Protein 5N40 (pdb70)

Structure (mmCIF, N/CA/C/O backbone):
data_5N40
#
_entry.id   5N40
#
_cell.length_a   70.260
_cell.length_b   27.030
_cell.length_c   88.950
_cell.angle_alpha   90.000
_cell.angle_beta   107.110
_cell.angle_gamma   90.000
#
_symmetry.space_group_name_H-M   'P 1 21 1'
#
loop_
_entity.id
_entity.type
_entity.pdbx_description
1 polymer 'Putative invasin'
2 non-polymer DI(HYDROXYETHYL)ETHER
3 water water
#
loop_
_atom_site.group_PDB
_atom_site.id
_atom_site.type_symbol
_atom_site.label_atom_id
_atom_site.label_alt_id
_atom_site.label_comp_id
_atom_site.label_asym_id
_atom_site.label_entity_id
_atom_site.label_seq_id
_atom_site.pdbx_PDB_ins_code
_atom_site.Cartn_x
_atom_site.Cartn_y
_atom_site.Cartn_z
_atom_site.occupancy
_atom_site.B_iso_or_equiv
_atom_site.auth_seq_id
_atom_site.auth_comp_id
_atom_site.auth_asym_id
_atom_site.auth_atom_id
_atom_site.pdbx_PDB_model_num
ATOM 1 N N . GLY A 1 1 ? -34.535 14.476 94.777 1.00 31.27 2444 GLY A N 1
ATOM 2 C CA . GLY A 1 1 ? -34.870 14.746 96.164 1.00 40.38 2444 GLY A CA 1
ATOM 3 C C . GLY A 1 1 ? -36.161 14.053 96.548 1.00 44.77 2444 GLY A C 1
ATOM 4 O O . GLY A 1 1 ? -36.732 14.299 97.616 1.00 39.79 2444 GLY A O 1
ATOM 7 N N . GLY A 1 2 ? -36.617 13.168 95.666 1.00 45.28 2445 GLY A N 1
ATOM 8 C CA . GLY A 1 2 ? -37.860 12.463 95.883 1.00 40.66 2445 GLY A CA 1
ATOM 9 C C . GLY A 1 2 ? -39.054 13.281 95.450 1.00 36.31 2445 GLY A C 1
ATOM 10 O O . GLY A 1 2 ? -38.994 14.514 95.433 1.00 38.37 2445 GLY A O 1
ATOM 14 N N . GLY A 1 3 ? -40.148 12.608 95.097 1.00 34.21 2446 GLY A N 1
ATOM 15 C CA . GLY A 1 3 ? -41.350 13.329 94.719 1.00 36.00 2446 GLY A CA 1
ATOM 16 C C . GLY A 1 3 ? -41.889 14.182 95.850 1.00 40.10 2446 GLY A C 1
ATOM 17 O O . GLY A 1 3 ? -42.334 15.311 95.633 1.00 42.00 2446 GLY A O 1
ATOM 21 N N . ARG A 1 4 ? -41.844 13.661 97.072 1.00 37.22 2447 ARG A N 1
ATOM 22 C CA . ARG A 1 4 ? -42.386 14.360 98.229 1.00 42.58 2447 ARG A CA 1
ATOM 23 C C . ARG A 1 4 ? -41.392 15.338 98.843 1.00 45.72 2447 ARG A C 1
ATOM 24 O O . ARG A 1 4 ? -41.727 16.002 99.830 1.00 45.34 2447 ARG A O 1
ATOM 45 N N . GLY A 1 5 ? -40.188 15.447 98.281 1.00 39.06 2448 GLY A N 1
ATOM 46 C CA . GLY A 1 5 ? -39.209 16.411 98.748 1.00 44.44 2448 GLY A CA 1
ATOM 47 C C . GLY A 1 5 ? -38.571 16.089 100.079 1.00 46.06 2448 GLY A C 1
ATOM 48 O O . GLY A 1 5 ? -37.858 16.937 100.627 1.00 43.25 2448 GLY A O 1
ATOM 52 N N . ASN A 1 6 ? -38.798 14.892 100.619 1.00 42.57 2449 ASN A N 1
ATOM 53 C CA . ASN A 1 6 ? -38.260 14.537 101.923 1.00 39.94 2449 ASN A CA 1
ATOM 54 C C . ASN A 1 6 ? -36.864 13.932 101.853 1.00 34.62 2449 ASN A C 1
ATOM 55 O O . ASN A 1 6 ? -36.166 13.928 102.871 1.00 35.86 2449 ASN A O 1
ATOM 66 N N . LEU A 1 7 ? -36.432 13.439 100.691 1.00 26.04 2450 LEU A N 1
ATOM 67 C CA . LEU A 1 7 ? -35.094 12.864 100.567 1.00 24.63 2450 LEU A CA 1
ATOM 68 C C . LEU A 1 7 ? -34.046 13.970 100.647 1.00 26.91 2450 LEU A C 1
ATOM 69 O O . LEU A 1 7 ? -34.073 14.922 99.859 1.00 30.28 2450 LEU A O 1
ATOM 85 N N . SER A 1 8 ? -33.114 13.843 101.589 1.00 18.38 2451 SER A N 1
ATOM 86 C CA . SER A 1 8 ? -32.091 14.858 101.813 1.00 22.18 2451 SER A CA 1
ATOM 87 C C . SER A 1 8 ? -30.794 14.439 101.136 1.00 19.69 2451 SER A C 1
ATOM 88 O O . SER A 1 8 ? -30.270 13.356 101.410 1.00 21.50 2451 SER A O 1
ATOM 96 N N . THR A 1 9 ? -30.273 15.301 100.262 1.00 22.87 2452 THR A N 1
ATOM 97 C CA . THR A 1 9 ? -29.001 15.013 99.612 1.00 21.19 2452 THR A CA 1
ATOM 98 C C . THR A 1 9 ? -27.814 15.263 100.532 1.00 24.71 2452 THR A C 1
ATOM 99 O O . THR A 1 9 ? -26.707 14.808 100.228 1.00 23.72 2452 THR A O 1
ATOM 110 N N . THR A 1 10 ? -28.019 15.965 101.649 1.00 22.46 2453 THR A N 1
ATOM 111 C CA . THR A 1 10 ? -26.954 16.215 102.613 1.00 26.26 2453 THR A CA 1
ATOM 112 C C . THR A 1 10 ? -26.934 15.186 103.741 1.00 23.73 2453 THR A C 1
ATOM 113 O O . THR A 1 10 ? -25.856 14.816 104.217 1.00 26.57 2453 THR A O 1
ATOM 124 N N . ASN A 1 11 ? -28.100 14.719 104.195 1.00 22.23 2454 ASN A N 1
ATOM 125 C CA . ASN A 1 11 ? -28.117 13.673 105.211 1.00 21.09 2454 ASN A CA 1
ATOM 126 C C . ASN A 1 11 ? -27.902 12.292 104.608 1.00 18.40 2454 ASN A C 1
ATOM 127 O O . ASN A 1 11 ? -27.389 11.397 105.288 1.00 18.06 2454 ASN A O 1
ATOM 138 N N . SER A 1 12 ? -28.288 12.097 103.353 1.00 17.86 2455 SER A N 1
ATOM 139 C CA . SER A 1 12 ? -27.995 10.852 102.664 1.00 17.77 2455 SER A CA 1
ATOM 140 C C . SER A 1 12 ? -26.532 10.814 102.243 1.00 17.85 2455 SER A C 1
ATOM 141 O O . SER A 1 12 ? -25.934 11.840 101.910 1.00 20.01 2455 SER A O 1
ATOM 149 N N . THR A 1 13 ? -25.962 9.613 102.242 1.00 16.77 2456 THR A N 1
ATOM 150 C CA . THR A 1 13 ? -24.578 9.426 101.832 1.00 18.33 2456 THR A CA 1
ATOM 151 C C . THR A 1 13 ? -24.483 8.219 100.912 1.00 15.99 2456 THR A C 1
ATOM 152 O O . THR A 1 13 ? -25.255 7.262 101.030 1.00 14.95 2456 THR A O 1
ATOM 163 N N . LEU A 1 14 ? -23.550 8.299 99.966 1.00 18.91 2457 LEU A N 1
ATOM 164 C CA . LEU A 1 14 ? -23.210 7.194 99.077 1.00 14.52 2457 LEU A CA 1
ATOM 165 C C . LEU A 1 14 ? -21.727 6.913 99.257 1.00 14.59 2457 LEU A C 1
ATOM 166 O O . LEU A 1 14 ? -20.898 7.813 99.088 1.00 22.10 2457 LEU A O 1
ATOM 182 N N . VAL A 1 15 ? -21.393 5.676 99.612 1.00 13.75 2458 VAL A N 1
ATOM 183 C CA . VAL A 1 15 ? -20.013 5.294 99.871 1.00 16.89 2458 VAL A CA 1
ATOM 184 C C . VAL A 1 15 ? -19.722 3.969 99.183 1.00 17.90 2458 VAL A C 1
ATOM 185 O O . VAL A 1 15 ? -20.627 3.223 98.800 1.00 15.76 2458 VAL A O 1
ATOM 198 N N . ALA A 1 16 ? -18.430 3.692 99.018 1.00 15.61 2459 ALA A N 1
ATOM 199 C CA . ALA A 1 16 ? -17.967 2.446 98.433 1.00 16.17 2459 ALA A CA 1
ATOM 200 C C . ALA A 1 16 ? -16.825 1.904 99.273 1.00 12.54 2459 ALA A C 1
ATOM 201 O O . ALA A 1 16 ? -16.046 2.666 99.846 1.00 20.37 2459 ALA A O 1
ATOM 208 N N . ALA A 1 17 ? -16.756 0.581 99.359 1.00 14.44 2460 ALA A N 1
ATOM 209 C CA . ALA A 1 17 ? -15.737 -0.093 100.149 1.00 18.99 2460 ALA A CA 1
ATOM 210 C C . ALA A 1 17 ? -15.322 -1.395 99.477 1.00 15.13 2460 ALA A C 1
ATOM 211 O O . ALA A 1 17 ? -16.137 -2.320 99.369 1.00 17.63 2460 ALA A O 1
ATOM 218 N N . PRO A 1 18 ? -14.063 -1.523 99.021 1.00 15.98 2461 PRO A N 1
ATOM 219 C CA . PRO A 1 18 ? -12.991 -0.520 99.072 1.00 16.89 2461 PRO A CA 1
ATOM 220 C C . PRO A 1 18 ? -13.123 0.562 97.992 1.00 16.66 2461 PRO A C 1
ATOM 221 O O . PRO A 1 18 ? -13.949 0.441 97.081 1.00 17.03 2461 PRO A O 1
ATOM 232 N N . VAL A 1 19 ? -12.307 1.613 98.084 1.00 15.45 2462 VAL A N 1
ATOM 233 C CA . VAL A 1 19 ? -12.322 2.675 97.087 1.00 17.01 2462 VAL A CA 1
ATOM 234 C C . VAL A 1 19 ? -11.203 2.506 96.067 1.00 16.86 2462 VAL A C 1
ATOM 235 O O . VAL A 1 19 ? -10.988 3.396 95.239 1.00 14.34 2462 VAL A O 1
ATOM 248 N N . ASN A 1 20 ? -10.469 1.394 96.127 1.00 17.13 2463 ASN A N 1
ATOM 249 C CA . ASN A 1 20 ? -9.488 1.028 95.117 1.00 16.17 2463 ASN A CA 1
ATOM 250 C C . ASN A 1 20 ? -9.732 -0.421 94.728 1.00 15.87 2463 ASN A C 1
ATOM 251 O O . ASN A 1 20 ? -9.851 -1.287 95.603 1.00 16.78 2463 ASN A O 1
ATOM 262 N N . ILE A 1 21 ? -9.814 -0.677 93.419 1.00 13.49 2464 ILE A N 1
ATOM 263 C CA . ILE A 1 21 ? -9.926 -2.022 92.874 1.00 13.93 2464 ILE A CA 1
ATOM 264 C C . ILE A 1 21 ? -9.088 -2.068 91.605 1.00 14.54 2464 ILE A C 1
ATOM 265 O O . ILE A 1 21 ? -8.833 -1.045 90.964 1.00 15.32 2464 ILE A O 1
ATOM 281 N N . GLU A 1 22 ? -8.672 -3.275 91.239 1.00 13.67 2465 GLU A N 1
ATOM 282 C CA . GLU A 1 22 ? -7.858 -3.468 90.048 1.00 13.35 2465 GLU A CA 1
ATOM 283 C C . GLU A 1 22 ? -8.733 -3.754 88.833 1.00 14.43 2465 GLU A C 1
ATOM 284 O O . GLU A 1 22 ? -9.797 -4.371 88.940 1.00 14.74 2465 GLU A O 1
ATOM 296 N N . ALA A 1 23 ? -8.277 -3.275 87.671 1.00 16.27 2466 ALA A N 1
ATOM 297 C CA . ALA A 1 23 ? -9.008 -3.430 86.409 1.00 13.47 2466 ALA A CA 1
ATOM 298 C C . ALA A 1 23 ? -8.784 -4.828 85.823 1.00 12.24 2466 ALA A C 1
ATOM 299 O O . ALA A 1 23 ? -8.224 -5.000 84.739 1.00 14.09 2466 ALA A O 1
ATOM 306 N N . ASN A 1 24 ? -9.259 -5.836 86.563 1.00 14.22 2467 ASN A N 1
ATOM 307 C CA . ASN A 1 24 ? -9.033 -7.237 86.223 1.00 12.86 2467 ASN A CA 1
ATOM 308 C C . ASN A 1 24 ? -10.324 -8.007 85.953 1.00 13.33 2467 ASN A C 1
ATOM 309 O O . ASN A 1 24 ? -10.283 -9.237 85.820 1.00 16.06 2467 ASN A O 1
ATOM 320 N N . GLY A 1 25 ? -11.461 -7.325 85.858 1.00 12.85 2468 GLY A N 1
ATOM 321 C CA . GLY A 1 25 ? -12.722 -7.983 85.582 1.00 12.59 2468 GLY A CA 1
ATOM 322 C C . GLY A 1 25 ? -13.284 -8.801 86.720 1.00 18.70 2468 GLY A C 1
ATOM 323 O O . GLY A 1 25 ? -14.289 -9.495 86.522 1.00 17.16 2468 GLY A O 1
ATOM 327 N N . SER A 1 26 ? -12.675 -8.743 87.910 1.00 14.77 2469 SER A N 1
ATOM 328 C CA . SER A 1 26 ? -13.115 -9.593 89.012 1.00 14.20 2469 SER A CA 1
ATOM 329 C C . SER A 1 26 ? -13.100 -8.926 90.379 1.00 16.69 2469 SER A C 1
ATOM 330 O O . SER A 1 26 ? -13.874 -9.357 91.239 1.00 16.19 2469 SER A O 1
ATOM 338 N N . ASP A 1 27 ? -12.260 -7.921 90.632 1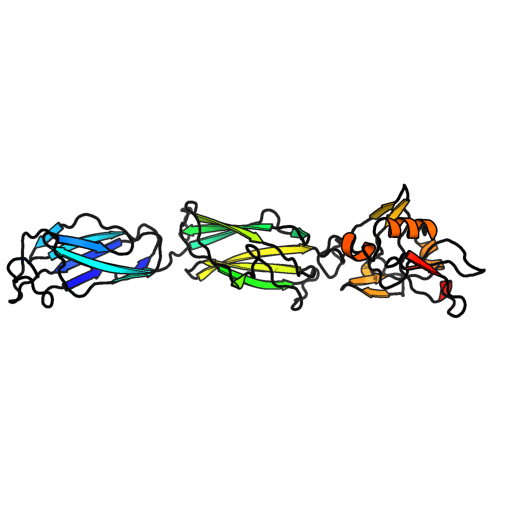.00 12.99 2470 ASP A N 1
ATOM 339 C CA . ASP A 1 27 ? -12.272 -7.253 91.935 1.00 14.03 2470 ASP A CA 1
ATOM 340 C C . ASP A 1 27 ? -13.634 -6.614 92.182 1.00 14.92 2470 ASP A C 1
ATOM 341 O O . ASP A 1 27 ? -14.285 -6.130 91.259 1.00 15.42 2470 ASP A O 1
ATOM 350 N N . THR A 1 28 ? -14.060 -6.586 93.448 1.00 14.80 2471 THR A N 1
ATOM 351 C CA . THR A 1 28 ? -15.386 -6.091 93.788 1.00 14.97 2471 THR A CA 1
ATOM 352 C C . THR A 1 28 ? -15.310 -5.020 94.871 1.00 15.95 2471 THR A C 1
ATOM 353 O O . THR A 1 28 ? -14.332 -4.920 95.624 1.00 13.57 2471 THR A O 1
ATOM 364 N N . SER A 1 29 ? -16.372 -4.213 94.920 1.00 13.96 2472 SER A N 1
ATOM 365 C CA . SER A 1 29 ? -16.571 -3.201 95.946 1.00 12.48 2472 SER A CA 1
ATOM 366 C C . SER A 1 29 ? -18.055 -3.107 96.267 1.00 14.71 2472 SER A C 1
ATOM 367 O O . SER A 1 29 ? -18.904 -3.289 95.396 1.00 14.68 2472 SER A O 1
ATOM 375 N N . VAL A 1 30 ? -18.370 -2.829 97.530 1.00 13.89 2473 VAL A N 1
ATOM 376 C CA . VAL A 1 30 ? -19.755 -2.696 97.968 1.00 17.51 2473 VAL A CA 1
ATOM 377 C C . VAL A 1 30 ? -20.108 -1.219 97.999 1.00 14.90 2473 VAL A C 1
ATOM 378 O O . VAL A 1 30 ? -19.417 -0.417 98.640 1.00 15.38 2473 VAL A O 1
ATOM 391 N N . VAL A 1 31 ? -21.176 -0.861 97.295 1.00 13.42 2474 VAL A N 1
ATOM 392 C CA . VAL A 1 31 ? -21.696 0.498 97.270 1.00 16.29 2474 VAL A CA 1
ATOM 393 C C . VAL A 1 31 ? -22.882 0.550 98.217 1.00 15.48 2474 VAL A C 1
ATOM 394 O O . VAL A 1 31 ? -23.802 -0.270 98.111 1.00 13.65 2474 VAL A O 1
ATOM 407 N N . THR A 1 32 ? -22.851 1.490 99.160 1.00 13.31 2475 THR A N 1
ATOM 408 C CA . THR A 1 32 ? -23.881 1.612 100.184 1.00 14.80 2475 THR A CA 1
ATOM 409 C C . THR A 1 32 ? -24.487 3.004 100.123 1.00 15.02 2475 THR A C 1
ATOM 410 O O . THR A 1 32 ? -23.780 4.005 100.280 1.00 14.67 2475 THR A O 1
ATOM 421 N N . LEU A 1 33 ? -25.789 3.057 99.881 1.00 13.42 2476 LEU A N 1
ATOM 422 C CA . LEU A 1 33 ? -26.569 4.267 100.070 1.00 12.88 2476 LEU A CA 1
ATOM 423 C C . LEU A 1 33 ? -27.193 4.237 101.453 1.00 11.82 2476 LEU A C 1
ATOM 424 O O . LEU A 1 33 ? -27.846 3.258 101.819 1.00 15.87 2476 LEU A O 1
ATOM 440 N N . THR A 1 34 ? -27.007 5.318 102.203 1.00 14.91 2477 THR A N 1
ATOM 441 C CA . THR A 1 34 ? -27.728 5.558 103.452 1.00 13.42 2477 THR A CA 1
ATOM 442 C C . THR A 1 34 ? -28.738 6.655 103.139 1.00 11.11 2477 THR A C 1
ATOM 443 O O . THR A 1 34 ? -28.371 7.823 103.006 1.00 14.99 2477 THR A O 1
ATOM 454 N N . LEU A 1 35 ? -30.002 6.265 102.979 1.00 15.73 2478 LEU A N 1
ATOM 455 C CA . LEU A 1 35 ? -31.043 7.165 102.501 1.00 13.23 2478 LEU A CA 1
ATOM 456 C C . LEU A 1 35 ? -31.753 7.795 103.692 1.00 15.61 2478 LEU A C 1
ATOM 457 O O . LEU A 1 35 ? -32.331 7.089 104.526 1.00 15.96 2478 LEU A O 1
ATOM 473 N N . ARG A 1 36 ? -31.703 9.120 103.775 1.00 17.40 2479 ARG A N 1
ATOM 474 C CA . ARG A 1 36 ? -32.189 9.848 104.940 1.00 15.16 2479 ARG A CA 1
ATOM 475 C C . ARG A 1 36 ? -33.037 11.025 104.490 1.00 20.58 2479 ARG A C 1
ATOM 476 O O . ARG A 1 36 ? -32.808 11.599 103.420 1.00 17.25 2479 ARG A O 1
ATOM 497 N N . ASP A 1 37 ? -34.032 11.367 105.307 1.00 20.80 2480 ASP A N 1
ATOM 498 C CA . ASP A 1 37 ? -34.858 12.527 105.024 1.00 24.97 2480 ASP A CA 1
ATOM 499 C C . ASP A 1 37 ? -34.261 13.764 105.697 1.00 22.36 2480 ASP A C 1
ATOM 500 O O . ASP A 1 37 ? -33.174 13.725 106.278 1.00 21.24 2480 ASP A O 1
ATOM 509 N N . SER A 1 38 ? -34.968 14.891 105.584 1.00 26.05 2481 SER A N 1
ATOM 510 C CA . SER A 1 38 ? -34.448 16.160 106.081 1.00 26.54 2481 SER A CA 1
ATOM 511 C C . SER A 1 38 ? -34.324 16.186 107.598 1.00 27.46 2481 SER A C 1
ATOM 512 O O . SER A 1 38 ? -33.648 17.071 108.133 1.00 28.60 2481 SER A O 1
ATOM 520 N N . ASN A 1 39 ? -34.968 15.254 108.296 1.00 23.62 2482 ASN A N 1
ATOM 521 C CA . ASN A 1 39 ? -34.851 15.115 109.741 1.00 24.34 2482 ASN A CA 1
ATOM 522 C C . ASN A 1 39 ? -33.871 14.021 110.135 1.00 26.08 2482 ASN A C 1
ATOM 523 O O . ASN A 1 39 ? -33.779 13.672 111.319 1.00 27.04 2482 ASN A O 1
ATOM 534 N N . ASN A 1 40 ? -33.149 13.472 109.159 1.00 23.17 2483 ASN A N 1
ATOM 535 C CA . ASN A 1 40 ? -32.201 12.375 109.326 1.00 22.53 2483 ASN A CA 1
ATOM 536 C C . ASN A 1 40 ? -32.866 11.073 109.754 1.00 21.64 2483 ASN A C 1
ATOM 537 O O . ASN A 1 40 ? -32.214 10.211 110.352 1.00 22.02 2483 ASN A O 1
ATOM 548 N N . ASN A 1 41 ? -34.153 10.898 109.443 1.00 20.26 2484 ASN A N 1
ATOM 549 C CA . ASN A 1 41 ? -34.806 9.608 109.611 1.00 22.19 2484 ASN A CA 1
ATOM 550 C C . ASN A 1 41 ? -34.487 8.707 108.417 1.00 18.39 2484 ASN A C 1
ATOM 551 O O . ASN A 1 41 ? -34.404 9.191 107.286 1.00 18.68 2484 ASN A O 1
ATOM 562 N N . PRO A 1 42 ? -34.325 7.400 108.632 1.00 20.42 2485 PRO A N 1
ATOM 563 C CA . PRO A 1 42 ? -34.152 6.487 107.492 1.00 20.39 2485 PRO A CA 1
ATOM 564 C C . PRO A 1 42 ? -35.404 6.441 106.628 1.00 20.63 2485 PRO A C 1
ATOM 565 O O . PRO A 1 42 ? -36.525 6.520 107.131 1.00 21.62 2485 PRO A O 1
ATOM 576 N N . VAL A 1 43 ? -35.209 6.317 105.317 1.00 15.33 2486 VAL A N 1
ATOM 577 C CA . VAL A 1 43 ? -36.309 6.156 104.370 1.00 15.46 2486 VAL A CA 1
ATOM 578 C C . VAL A 1 43 ? -36.258 4.724 103.857 1.00 18.48 2486 VAL A C 1
ATOM 579 O O . VAL A 1 43 ? -35.328 4.341 103.136 1.00 19.80 2486 VAL A O 1
ATOM 592 N N . THR A 1 44 ? -37.263 3.935 104.213 1.00 21.80 2487 THR A N 1
ATOM 593 C CA . THR A 1 44 ? -37.280 2.509 103.921 1.00 17.58 2487 THR A CA 1
ATOM 594 C C . THR A 1 44 ? -38.191 2.198 102.735 1.00 18.58 2487 THR A C 1
ATOM 595 O O . THR A 1 44 ? -39.032 3.005 102.333 1.00 20.91 2487 THR A O 1
ATOM 606 N N . GLY A 1 45 ? -37.998 1.009 102.168 1.00 18.05 2488 GLY A N 1
ATOM 607 C CA . GLY A 1 45 ? -38.893 0.499 101.146 1.00 18.97 2488 GLY A CA 1
ATOM 608 C C . GLY A 1 45 ? -38.803 1.188 99.802 1.00 18.22 2488 GLY A C 1
ATOM 609 O O . GLY A 1 45 ? -39.756 1.125 99.022 1.00 16.63 2488 GLY A O 1
ATOM 613 N N . GLN A 1 46 ? -37.687 1.834 99.500 1.00 17.15 2489 GLN A N 1
ATOM 614 C CA . GLN A 1 46 ? -37.568 2.607 98.273 1.00 14.15 2489 GLN A CA 1
ATOM 615 C C . GLN A 1 46 ? -36.991 1.781 97.125 1.00 18.82 2489 GLN A C 1
ATOM 616 O O . GLN A 1 46 ? -36.379 0.727 97.319 1.00 17.69 2489 GLN A O 1
ATOM 630 N N . THR A 1 47 ? -37.197 2.295 95.909 1.00 15.40 2490 THR A N 1
ATOM 631 C CA . THR A 1 47 ? -36.697 1.685 94.677 1.00 16.99 2490 THR A CA 1
ATOM 632 C C . THR A 1 47 ? -35.446 2.453 94.271 1.00 13.81 2490 THR A C 1
ATOM 633 O O . THR A 1 47 ? -35.529 3.537 93.687 1.00 17.61 2490 THR A O 1
ATOM 644 N N . VAL A 1 48 ? -34.289 1.882 94.593 1.00 15.33 2491 VAL A N 1
ATOM 645 C CA . VAL A 1 48 ? -32.995 2.538 94.453 1.00 16.07 2491 VAL A CA 1
ATOM 646 C C . VAL A 1 48 ? -32.210 1.862 93.336 1.00 16.16 2491 VAL A C 1
ATOM 647 O O . VAL A 1 48 ? -32.215 0.630 93.212 1.00 15.13 2491 VAL A O 1
ATOM 660 N N . ALA A 1 49 ? -31.548 2.674 92.513 1.00 16.56 2492 ALA A N 1
ATOM 661 C CA . ALA A 1 49 ? -30.673 2.182 91.459 1.00 16.96 2492 ALA A CA 1
ATOM 662 C C . ALA A 1 49 ? -29.363 2.950 91.504 1.00 15.05 2492 ALA A C 1
ATOM 663 O O . ALA A 1 49 ? -29.344 4.144 91.819 1.00 14.85 2492 ALA A O 1
ATOM 670 N N . PHE A 1 50 ? -28.269 2.255 91.201 1.00 14.21 2493 PHE A N 1
ATOM 671 C CA . PHE A 1 50 ? -26.946 2.854 91.108 1.00 12.96 2493 PHE A CA 1
ATOM 672 C C . PHE A 1 50 ? -26.455 2.805 89.667 1.00 16.66 2493 PHE A C 1
ATOM 673 O O . PHE A 1 50 ? -26.830 1.922 88.893 1.00 17.67 2493 PHE A O 1
ATOM 690 N N . THR A 1 51 ? -25.606 3.765 89.311 1.00 15.45 2494 THR A N 1
ATOM 691 C CA . THR A 1 51 ? -24.868 3.708 88.058 1.00 14.46 2494 THR A CA 1
ATOM 692 C C . THR A 1 51 ? -23.389 3.910 88.353 1.00 13.39 2494 THR A C 1
ATOM 693 O O . THR A 1 51 ? -23.014 4.508 89.363 1.00 16.73 2494 THR A O 1
ATOM 704 N N . SER A 1 52 ? -22.548 3.404 87.453 1.00 14.11 2495 SER A N 1
ATOM 705 C CA . SER A 1 52 ? -21.105 3.563 87.558 1.00 13.36 2495 SER A CA 1
ATOM 706 C C . SER A 1 52 ? -20.521 3.752 86.165 1.00 16.83 2495 SER A C 1
ATOM 707 O O . SER A 1 52 ? -20.944 3.084 85.220 1.00 16.65 2495 SER A O 1
ATOM 715 N N . THR A 1 53 ? -19.524 4.637 86.053 1.00 15.63 2496 THR A N 1
ATOM 716 C CA . THR A 1 53 ? -18.896 4.889 84.756 1.00 12.96 2496 THR A CA 1
ATOM 717 C C . THR A 1 53 ? -17.969 3.756 84.330 1.00 17.56 2496 THR A C 1
ATOM 718 O O . THR A 1 53 ? -17.661 3.632 83.136 1.00 17.75 2496 THR A O 1
ATOM 729 N N . LEU A 1 54 ? -17.536 2.925 85.271 1.00 14.15 2497 LEU A N 1
ATOM 730 C CA . LEU A 1 54 ? -16.673 1.789 85.001 1.00 15.14 2497 LEU A CA 1
ATOM 731 C C . LEU A 1 54 ? -17.207 0.568 85.734 1.00 17.97 2497 LEU A C 1
ATOM 732 O O . LEU A 1 54 ? -17.788 0.680 86.816 1.00 16.35 2497 LEU A O 1
ATOM 748 N N . GLY A 1 55 ? -17.000 -0.601 85.139 1.00 15.06 2498 GLY A N 1
ATOM 749 C CA . GLY A 1 55 ? -17.415 -1.841 85.755 1.00 14.93 2498 GLY A CA 1
ATOM 750 C C . GLY A 1 55 ? -18.906 -2.078 85.614 1.00 15.54 2498 GLY A C 1
ATOM 751 O O . GLY A 1 55 ? -19.619 -1.385 84.882 1.00 14.00 2498 GLY A O 1
ATOM 755 N N . THR A 1 56 ? -19.378 -3.087 86.342 1.00 15.98 2499 THR A N 1
ATOM 756 C CA . THR A 1 56 ? -20.775 -3.498 86.301 1.00 13.96 2499 THR A CA 1
ATOM 757 C C . THR A 1 56 ? -21.300 -3.703 87.720 1.00 15.84 2499 THR A C 1
ATOM 758 O O . THR A 1 56 ? -20.552 -4.061 88.630 1.00 15.22 2499 THR A O 1
ATOM 769 N N . LEU A 1 57 ? -22.597 -3.457 87.898 1.00 16.70 2500 LEU A N 1
ATOM 770 C CA . LEU A 1 57 ? -23.267 -3.575 89.186 1.00 16.37 2500 LEU A CA 1
ATOM 771 C C . LEU A 1 57 ? -24.290 -4.703 89.147 1.00 22.12 2500 LEU A C 1
ATOM 772 O O . LEU A 1 57 ? -24.906 -4.964 88.109 1.00 18.85 2500 LEU A O 1
ATOM 788 N N . ASP A 1 58 ? -24.473 -5.380 90.284 1.00 19.81 2501 ASP A N 1
ATOM 789 C CA . ASP A 1 58 ? -25.580 -6.318 90.405 1.00 22.01 2501 ASP A CA 1
ATOM 790 C C . ASP A 1 58 ? -26.785 -5.565 90.971 1.00 24.36 2501 ASP A C 1
ATOM 791 O O . ASP A 1 58 ? -26.781 -4.334 91.063 1.00 19.38 2501 ASP A O 1
ATOM 800 N N . ASN A 1 59 ? -27.837 -6.295 91.342 1.00 25.12 2502 ASN A N 1
ATOM 801 C CA . ASN A 1 59 ? -29.081 -5.659 91.758 1.00 26.97 2502 ASN A CA 1
ATOM 802 C C . ASN A 1 59 ? -28.959 -5.056 93.157 1.00 17.10 2502 ASN A C 1
ATOM 803 O O . ASN A 1 59 ? -28.283 -5.598 94.036 1.00 22.09 2502 ASN A O 1
ATOM 814 N N . VAL A 1 60 ? -29.615 -3.919 93.346 1.00 18.24 2503 VAL A N 1
ATOM 815 C CA . VAL A 1 60 ? -29.674 -3.241 94.639 1.00 15.96 2503 VAL A CA 1
ATOM 816 C C . VAL A 1 60 ? -30.648 -3.977 95.546 1.00 17.68 2503 VAL A C 1
ATOM 817 O O . VAL A 1 60 ? -31.732 -4.384 95.110 1.00 19.34 2503 VAL A O 1
ATOM 830 N N . THR A 1 61 ? -30.276 -4.127 96.820 1.00 19.39 2504 THR A N 1
ATOM 831 C CA . THR A 1 61 ? -31.149 -4.701 97.834 1.00 17.20 2504 THR A CA 1
ATOM 832 C C . THR A 1 61 ? -31.110 -3.831 99.082 1.00 17.10 2504 THR A C 1
ATOM 833 O O . THR A 1 61 ? -30.136 -3.118 99.339 1.00 15.65 2504 THR A O 1
ATOM 844 N N . GLU A 1 62 ? -32.188 -3.887 99.853 1.00 19.70 2505 GLU A N 1
ATOM 845 C CA . GLU A 1 62 ? -32.348 -3.046 101.031 1.00 18.46 2505 GLU A CA 1
ATOM 846 C C . GLU A 1 62 ? -32.058 -3.851 102.289 1.00 20.12 2505 GLU A C 1
ATOM 847 O O . GLU A 1 62 ? -32.551 -4.977 102.443 1.00 21.21 2505 GLU A O 1
ATOM 859 N N . GLN A 1 63 ? -31.258 -3.270 103.182 1.00 21.77 2506 GLN A N 1
ATOM 860 C CA . GLN A 1 63 ? -31.042 -3.793 104.520 1.00 19.83 2506 GLN A CA 1
ATOM 861 C C . GLN A 1 63 ? -31.700 -2.859 105.532 1.00 19.83 2506 GLN A C 1
ATOM 862 O O . GLN A 1 63 ? -32.428 -1.921 105.174 1.00 18.14 2506 GLN A O 1
ATOM 876 N N . ALA A 1 64 ? -31.450 -3.121 106.810 1.00 20.21 2507 ALA A N 1
ATOM 877 C CA . ALA A 1 64 ? -32.126 -2.380 107.860 1.00 19.82 2507 ALA A CA 1
ATOM 878 C C . ALA A 1 64 ? -31.676 -0.922 107.877 1.00 20.03 2507 ALA A C 1
ATOM 879 O O . ALA A 1 64 ? -30.590 -0.567 107.408 1.00 19.88 2507 ALA A O 1
ATOM 886 N N . SER A 1 65 ? -32.551 -0.068 108.411 1.00 19.54 2508 SER A N 1
ATOM 887 C CA . SER A 1 65 ? -32.230 1.336 108.672 1.00 16.51 2508 SER A CA 1
ATOM 888 C C . SER A 1 65 ? -31.968 2.113 107.383 1.00 15.63 2508 SER A C 1
ATOM 889 O O . SER A 1 65 ? -31.102 2.986 107.333 1.00 17.70 2508 SER A O 1
ATOM 897 N N . GLY A 1 66 ? -32.733 1.807 106.338 1.00 16.81 2509 GLY A N 1
ATOM 898 C CA . GLY A 1 66 ? -32.664 2.589 105.112 1.00 18.31 2509 GLY A CA 1
ATOM 899 C C . GLY A 1 66 ? -31.321 2.534 104.419 1.00 16.77 2509 GLY A C 1
ATOM 900 O O . GLY A 1 66 ? -30.890 3.531 103.821 1.00 17.29 2509 GLY A O 1
ATOM 904 N N . LEU A 1 67 ? -30.640 1.399 104.491 1.00 16.35 2510 LEU A N 1
ATOM 905 C CA . LEU A 1 67 ? -29.404 1.180 103.758 1.00 13.78 2510 LEU A CA 1
ATOM 906 C C . LEU A 1 67 ? -29.700 0.349 102.519 1.00 17.00 2510 LEU A C 1
ATOM 907 O O . LEU A 1 67 ? -30.468 -0.615 102.574 1.00 18.14 2510 LEU A O 1
ATOM 923 N N . TYR A 1 68 ? -29.089 0.729 101.402 1.00 14.55 2511 TYR A N 1
ATOM 924 C CA . TYR A 1 68 ? -29.279 0.037 100.134 1.00 15.01 2511 TYR A CA 1
ATOM 925 C C . TYR A 1 68 ? -27.910 -0.240 99.535 1.00 14.01 2511 TYR A C 1
ATOM 926 O O . TYR A 1 68 ? -27.099 0.680 99.398 1.00 16.16 2511 TYR A O 1
ATOM 944 N N . THR A 1 69 ? -27.659 -1.497 99.169 1.00 15.92 2512 THR A N 1
ATOM 945 C CA . THR A 1 69 ? -26.328 -1.909 98.740 1.00 14.50 2512 THR A CA 1
ATOM 946 C C . THR A 1 69 ? -26.370 -2.639 97.405 1.00 15.39 2512 THR A C 1
ATOM 947 O O . THR A 1 69 ? -27.382 -3.224 97.016 1.00 13.85 2512 THR A O 1
ATOM 958 N N . ALA A 1 70 ? -25.233 -2.590 96.712 1.00 15.87 2513 ALA A N 1
ATOM 959 C CA . ALA A 1 70 ? -25.000 -3.385 95.514 1.00 15.59 2513 ALA A CA 1
ATOM 960 C C . ALA A 1 70 ? -23.506 -3.644 95.404 1.00 16.94 2513 ALA A C 1
ATOM 961 O O . ALA A 1 70 ? -22.687 -2.920 95.976 1.00 15.13 2513 ALA A O 1
ATOM 968 N N . THR A 1 71 ? -23.157 -4.699 94.677 1.00 16.93 2514 THR A N 1
ATOM 969 C CA . THR A 1 71 ? -21.761 -5.043 94.439 1.00 18.03 2514 THR A CA 1
ATOM 970 C C . THR A 1 71 ? -21.355 -4.538 93.059 1.00 13.83 2514 THR A C 1
ATOM 971 O O . THR A 1 71 ? -22.000 -4.868 92.059 1.00 17.47 2514 THR A O 1
ATOM 982 N N . LEU A 1 72 ? -20.297 -3.734 93.018 1.00 14.28 2515 LEU A N 1
ATOM 983 C CA . LEU A 1 72 ? -19.651 -3.362 91.773 1.00 16.57 2515 LEU A CA 1
ATOM 984 C C . LEU A 1 72 ? -18.521 -4.338 91.491 1.00 14.73 2515 LEU A C 1
ATOM 985 O O . LEU A 1 72 ? -17.745 -4.678 92.386 1.00 16.54 2515 LEU A O 1
ATOM 1001 N N . THR A 1 73 ? -18.426 -4.775 90.240 1.00 13.53 2516 THR A N 1
ATOM 1002 C CA . THR A 1 73 ? -17.320 -5.602 89.787 1.00 13.67 2516 THR A CA 1
ATOM 1003 C C . THR A 1 73 ? -16.521 -4.812 88.762 1.00 11.85 2516 THR A C 1
ATOM 1004 O O . THR A 1 73 ? -17.096 -4.227 87.844 1.00 13.93 2516 THR A O 1
ATOM 1015 N N . ALA A 1 74 ? -15.203 -4.781 88.938 1.00 15.22 2517 ALA A N 1
ATOM 1016 C CA . ALA A 1 74 ? -14.349 -4.062 88.009 1.00 14.38 2517 ALA A CA 1
ATOM 1017 C C . ALA A 1 74 ? -14.547 -4.583 86.591 1.00 14.67 2517 ALA A C 1
ATOM 1018 O O . ALA A 1 74 ? -14.846 -5.758 86.369 1.00 16.11 2517 ALA A O 1
ATOM 1025 N N . GLY A 1 75 ? -14.405 -3.687 85.627 1.00 11.71 2518 GLY A N 1
ATOM 1026 C CA . GLY A 1 75 ? -14.142 -4.067 84.253 1.00 10.82 2518 GLY A CA 1
ATOM 1027 C C . GLY A 1 75 ? -12.657 -4.227 84.026 1.00 12.53 2518 GLY A C 1
ATOM 1028 O O . GLY A 1 75 ? -11.887 -4.504 84.952 1.00 12.53 2518 GLY A O 1
ATOM 1032 N N . THR A 1 76 ? -12.236 -4.018 82.779 1.00 12.21 2519 THR A N 1
ATOM 1033 C CA . THR A 1 76 ? -10.827 -4.104 82.419 1.00 15.39 2519 THR A CA 1
ATOM 1034 C C . THR A 1 76 ? -10.239 -2.759 81.996 1.00 16.31 2519 THR A C 1
ATOM 1035 O O . THR A 1 76 ? -9.103 -2.717 81.507 1.00 16.26 2519 THR A O 1
ATOM 1046 N N . LEU A 1 77 ? -10.961 -1.660 82.209 1.00 14.28 2520 LEU A N 1
ATOM 1047 C CA . LEU A 1 77 ? -10.485 -0.317 81.903 1.00 13.95 2520 LEU A CA 1
ATOM 1048 C C . LEU A 1 77 ? -10.127 0.411 83.192 1.00 18.11 2520 LEU A C 1
ATOM 1049 O O . LEU A 1 77 ? -10.933 0.464 84.124 1.00 16.11 2520 LEU A O 1
ATOM 1065 N N . THR A 1 78 ? -8.925 0.982 83.230 1.00 14.25 2521 THR A N 1
ATOM 1066 C CA . THR A 1 78 ? -8.497 1.798 84.354 1.00 12.14 2521 THR A CA 1
ATOM 1067 C C . THR A 1 78 ? -9.134 3.180 84.284 1.00 17.16 2521 THR A C 1
ATOM 1068 O O . THR A 1 78 ? -9.493 3.674 83.209 1.00 19.02 2521 THR A O 1
ATOM 1079 N N . GLY A 1 79 ? -9.265 3.803 85.441 1.00 15.80 2522 GLY A N 1
ATOM 1080 C CA . GLY A 1 79 ? -9.789 5.149 85.534 1.00 18.65 2522 GLY A CA 1
ATOM 1081 C C . GLY A 1 79 ? -10.396 5.378 86.901 1.00 18.58 2522 GLY A C 1
ATOM 1082 O O . GLY A 1 79 ? -10.051 4.703 87.863 1.00 18.58 2522 GLY A O 1
ATOM 1086 N N . THR A 1 80 ? -11.309 6.342 86.961 1.00 19.16 2523 THR A N 1
ATOM 1087 C CA . THR A 1 80 ? -12.076 6.621 88.168 1.00 18.78 2523 THR A CA 1
ATOM 1088 C C . THR A 1 80 ? -13.541 6.304 87.900 1.00 18.42 2523 THR A C 1
ATOM 1089 O O . THR A 1 80 ? -14.154 6.897 87.006 1.00 21.97 2523 THR A O 1
ATOM 1100 N N . ALA A 1 81 ? -14.094 5.364 88.665 1.00 15.49 2524 ALA A N 1
ATOM 1101 C CA . ALA A 1 81 ? -15.516 5.051 88.575 1.00 17.26 2524 ALA A CA 1
ATOM 1102 C C . ALA A 1 81 ? -16.299 6.078 89.377 1.00 18.62 2524 ALA A C 1
ATOM 1103 O O . ALA A 1 81 ? -16.141 6.164 90.599 1.00 21.36 2524 ALA A O 1
ATOM 1110 N N . SER A 1 82 ? -17.122 6.870 88.696 1.00 16.62 2525 SER A N 1
ATOM 1111 C CA . SER A 1 82 ? -18.029 7.790 89.366 1.00 17.64 2525 SER A CA 1
ATOM 1112 C C . SER A 1 82 ? -19.380 7.113 89.529 1.00 17.61 2525 SER A C 1
ATOM 1113 O O . SER A 1 82 ? -19.936 6.589 88.560 1.00 15.78 2525 SER A O 1
ATOM 1121 N N . LEU A 1 83 ? -19.899 7.136 90.751 1.00 20.26 2526 LEU A N 1
ATOM 1122 C CA . LEU A 1 83 ? -21.122 6.438 91.118 1.00 17.22 2526 LEU A CA 1
ATOM 1123 C C . LEU A 1 83 ? -22.242 7.448 91.307 1.00 21.13 2526 LEU A C 1
ATOM 1124 O O . LEU A 1 83 ? -22.046 8.473 91.966 1.00 21.64 2526 LEU A O 1
ATOM 1140 N N . SER A 1 84 ? -23.413 7.151 90.748 1.00 15.68 2527 SER A N 1
ATOM 1141 C CA . SER A 1 84 ? -24.598 7.976 90.946 1.00 20.23 2527 SER A CA 1
ATOM 1142 C C . SER A 1 84 ? -25.750 7.107 91.431 1.00 15.78 2527 SER A C 1
ATOM 1143 O O . SER A 1 84 ? -25.715 5.876 91.341 1.00 15.94 2527 SER A O 1
ATOM 1151 N N . VAL A 1 85 ? -26.777 7.765 91.961 1.00 16.16 2528 VAL A N 1
ATOM 1152 C CA . VAL A 1 85 ? -27.912 7.077 92.560 1.00 12.80 2528 VAL A CA 1
ATOM 1153 C C . VAL A 1 85 ? -29.196 7.775 92.132 1.00 15.46 2528 VAL A C 1
ATOM 1154 O O . VAL A 1 85 ? -29.248 9.006 92.047 1.00 14.60 2528 VAL A O 1
ATOM 1167 N N . ASN A 1 86 ? -30.230 6.985 91.852 1.00 16.10 2529 ASN A N 1
ATOM 1168 C CA . ASN A 1 86 ? -31.553 7.537 91.610 1.00 15.42 2529 ASN A CA 1
ATOM 1169 C C . ASN A 1 86 ? -32.585 6.703 92.360 1.00 17.24 2529 ASN A C 1
ATOM 1170 O O . ASN A 1 86 ? -32.358 5.532 92.681 1.00 15.80 2529 ASN A O 1
ATOM 1181 N N . VAL A 1 87 ? -33.712 7.340 92.658 1.00 15.48 2530 VAL A N 1
ATOM 1182 C CA . VAL A 1 87 ? -34.805 6.748 93.419 1.00 15.69 2530 VAL A CA 1
ATOM 1183 C C . VAL A 1 87 ? -36.066 6.948 92.598 1.00 11.61 2530 VAL A C 1
ATOM 1184 O O . VAL A 1 87 ? -36.387 8.082 92.227 1.00 15.72 2530 VAL A O 1
ATOM 1197 N N . ASP A 1 88 ? -36.768 5.858 92.296 1.00 18.06 2531 ASP A N 1
ATOM 1198 C CA . ASP A 1 88 ? -37.930 5.921 91.410 1.00 15.54 2531 ASP A CA 1
ATOM 1199 C C . ASP A 1 88 ? -37.561 6.577 90.080 1.00 15.48 2531 ASP A C 1
ATOM 1200 O O . ASP A 1 88 ? -38.361 7.291 89.483 1.00 15.42 2531 ASP A O 1
ATOM 1209 N N . GLY A 1 89 ? -36.332 6.360 89.619 1.00 16.07 2532 GLY A N 1
ATOM 1210 C CA . GLY A 1 89 ? -35.904 6.887 88.342 1.00 15.11 2532 GLY A CA 1
ATOM 1211 C C . GLY A 1 89 ? -35.486 8.343 88.349 1.00 14.72 2532 GLY A C 1
ATOM 1212 O O . GLY A 1 89 ? -35.146 8.870 87.281 1.00 15.50 2532 GLY A O 1
ATOM 1216 N N . ASN A 1 90 ? -35.488 9.001 89.505 1.00 13.68 2533 ASN A N 1
ATOM 1217 C CA . ASN A 1 90 ? -35.120 10.407 89.634 1.00 16.31 2533 ASN A CA 1
ATOM 1218 C C . ASN A 1 90 ? -33.780 10.518 90.355 1.00 19.31 2533 ASN A C 1
ATOM 1219 O O . ASN A 1 90 ? -33.575 9.880 91.393 1.00 15.11 2533 ASN A O 1
ATOM 1230 N N . ASN A 1 91 ? -32.874 11.334 89.818 1.00 15.86 2534 ASN A N 1
ATOM 1231 C CA . ASN A 1 91 ? -31.544 11.433 90.404 1.00 14.44 2534 ASN A CA 1
ATOM 1232 C C . ASN A 1 91 ? -31.625 11.969 91.822 1.00 16.50 2534 ASN A C 1
ATOM 1233 O O . ASN A 1 91 ? -32.352 12.925 92.097 1.00 17.57 2534 ASN A O 1
ATOM 1244 N N . LEU A 1 92 ? -30.865 11.344 92.721 1.00 17.42 2535 LEU A N 1
ATOM 1245 C CA . LEU A 1 92 ? -30.668 11.844 94.076 1.00 16.95 2535 LEU A CA 1
ATOM 1246 C C . LEU A 1 92 ? -29.297 12.506 94.126 1.00 22.51 2535 LEU A C 1
ATOM 1247 O O . LEU A 1 92 ? -28.269 11.825 94.049 1.00 22.96 2535 LEU A O 1
ATOM 1263 N N . GLY A 1 93 ? -29.287 13.827 94.268 1.00 24.02 2536 GLY A N 1
ATOM 1264 C CA . GLY A 1 93 ? -28.072 14.600 94.107 1.00 28.15 2536 GLY A CA 1
ATOM 1265 C C . GLY A 1 93 ? -27.150 14.565 95.304 1.00 23.75 2536 GLY A C 1
ATOM 1266 O O . GLY A 1 93 ? -26.649 15.604 95.741 1.00 27.79 2536 GLY A O 1
ATOM 1270 N N . THR A 1 94 ? -26.913 13.378 95.847 1.00 23.29 2537 THR A N 1
ATOM 1271 C CA . THR A 1 94 ? -25.922 13.258 96.899 1.00 27.66 2537 THR A CA 1
ATOM 1272 C C . THR A 1 94 ? -24.523 13.283 96.283 1.00 31.52 2537 THR A C 1
ATOM 1273 O O . THR A 1 94 ? -24.338 13.053 95.083 1.00 34.32 2537 THR A O 1
ATOM 1284 N N . THR A 1 95 ? -23.538 13.597 97.111 1.00 35.25 2538 THR A N 1
ATOM 1285 C CA . THR A 1 95 ? -22.161 13.641 96.637 1.00 42.44 2538 THR A CA 1
ATOM 1286 C C . THR A 1 95 ? -21.784 12.299 96.008 1.00 27.16 2538 THR A C 1
ATOM 1287 O O . THR A 1 95 ? -22.031 11.246 96.612 1.00 30.10 2538 THR A O 1
ATOM 1298 N N . PRO A 1 96 ? -21.187 12.285 94.816 1.00 35.65 2539 PRO A N 1
ATOM 1299 C CA . PRO A 1 96 ? -20.865 10.997 94.190 1.00 34.12 2539 PRO A CA 1
ATOM 1300 C C . PRO A 1 96 ? -19.680 10.344 94.884 1.00 26.66 2539 PRO A C 1
ATOM 1301 O O . PRO A 1 96 ? -18.662 10.986 95.145 1.00 33.90 2539 PRO A O 1
ATOM 1312 N N . ALA A 1 97 ? -19.825 9.065 95.192 1.00 27.68 2540 ALA A N 1
ATOM 1313 C CA . ALA A 1 97 ? -18.681 8.279 95.608 1.00 25.35 2540 ALA A CA 1
ATOM 1314 C C . ALA A 1 97 ? -17.840 7.942 94.386 1.00 20.29 2540 ALA A C 1
ATOM 1315 O O . ALA A 1 97 ? -18.330 7.928 93.255 1.00 20.88 2540 ALA A O 1
ATOM 1322 N N . THR A 1 98 ? -16.558 7.698 94.616 1.00 23.38 2541 THR A N 1
ATOM 1323 C CA . THR A 1 98 ? -15.667 7.284 93.545 1.00 18.00 2541 THR A CA 1
ATOM 1324 C C . THR A 1 98 ? -14.879 6.062 93.977 1.00 16.20 2541 THR A C 1
ATOM 1325 O O . THR A 1 98 ? -14.679 5.809 95.171 1.00 15.87 2541 THR A O 1
ATOM 1336 N N . ILE A 1 99 ? -14.450 5.298 92.976 1.00 14.92 2542 ILE A N 1
ATOM 1337 C CA . ILE A 1 99 ? -13.572 4.153 93.165 1.00 15.90 2542 ILE A CA 1
ATOM 1338 C C . ILE A 1 99 ? -12.446 4.275 92.152 1.00 15.10 2542 ILE A C 1
ATOM 1339 O O . ILE A 1 99 ? -12.702 4.434 90.957 1.00 14.86 2542 ILE A O 1
ATOM 1355 N N . ASN A 1 100 ? -11.206 4.234 92.628 1.00 16.21 2543 ASN A N 1
ATOM 1356 C CA . ASN A 1 100 ? -10.063 4.182 91.731 1.00 14.91 2543 ASN A CA 1
ATOM 1357 C C . ASN A 1 100 ? -9.953 2.776 91.167 1.00 15.69 2543 ASN A C 1
ATOM 1358 O O . ASN A 1 100 ? -9.813 1.809 91.924 1.00 15.53 2543 ASN A O 1
ATOM 1369 N N . VAL A 1 101 ? -10.043 2.662 89.848 1.00 15.41 2544 VAL A N 1
ATOM 1370 C CA . VAL A 1 101 ? -9.858 1.398 89.155 1.00 13.57 2544 VAL A CA 1
ATOM 1371 C C . VAL A 1 101 ? -8.437 1.439 88.609 1.00 12.48 2544 VAL A C 1
ATOM 1372 O O . VAL A 1 101 ? -8.169 2.065 87.575 1.00 12.65 2544 VAL A O 1
ATOM 1385 N N . ILE A 1 102 ? -7.526 0.789 89.322 1.00 13.24 2545 ILE A N 1
ATOM 1386 C CA . ILE A 1 102 ? -6.099 0.927 89.062 1.00 14.14 2545 ILE A CA 1
ATOM 1387 C C . ILE A 1 102 ? -5.652 -0.183 88.120 1.00 13.41 2545 ILE A C 1
ATOM 1388 O O . ILE A 1 102 ? -6.400 -1.141 87.881 1.00 15.52 2545 ILE A O 1
ATOM 1404 N N . PRO A 1 103 ? -4.447 -0.082 87.562 1.00 15.02 2546 PRO A N 1
ATOM 1405 C CA . PRO A 1 103 ? -3.973 -1.103 86.621 1.00 13.95 2546 PRO A CA 1
ATOM 1406 C C . PRO A 1 103 ? -3.890 -2.487 87.243 1.00 15.91 2546 PRO A C 1
ATOM 1407 O O . PRO A 1 103 ? -3.584 -2.654 88.427 1.00 14.55 2546 PRO A O 1
ATOM 1418 N N . ALA A 1 104 ? -4.127 -3.489 86.406 1.00 14.40 2547 ALA A N 1
ATOM 1419 C CA . ALA A 1 104 ? -4.031 -4.869 86.841 1.00 13.30 2547 ALA A CA 1
ATOM 1420 C C . ALA A 1 104 ? -2.578 -5.322 86.773 1.00 13.06 2547 ALA A C 1
ATOM 1421 O O . ALA A 1 104 ? -1.934 -5.165 85.723 1.00 11.62 2547 ALA A O 1
ATOM 1428 N N . PRO A 1 105 ? -2.022 -5.861 87.853 1.00 14.09 2548 PRO A N 1
ATOM 1429 C CA . PRO A 1 105 ? -0.692 -6.467 87.748 1.00 13.68 2548 PRO A CA 1
ATOM 1430 C C . PRO A 1 105 ? -0.702 -7.563 86.694 1.00 12.68 2548 PRO A C 1
ATOM 1431 O O . PRO A 1 105 ? -1.585 -8.428 86.684 1.00 14.54 2548 PRO A O 1
ATOM 1442 N N . VAL A 1 106 ? 0.288 -7.522 85.799 1.00 12.35 2549 VAL A N 1
ATOM 1443 C CA . VAL A 1 106 ? 0.384 -8.492 84.714 1.00 13.75 2549 VAL A CA 1
ATOM 1444 C C . VAL A 1 106 ? 1.823 -8.967 84.545 1.00 13.28 2549 VAL A C 1
ATOM 1445 O O . VAL A 1 106 ? 2.780 -8.317 84.972 1.00 12.29 2549 VAL A O 1
ATOM 1458 N N . ASP A 1 107 ? 1.955 -10.133 83.915 1.00 11.85 2550 ASP A N 1
ATOM 1459 C CA . ASP A 1 107 ? 3.220 -10.611 83.372 1.00 13.24 2550 ASP A CA 1
ATOM 1460 C C . ASP A 1 107 ? 3.165 -10.453 81.860 1.00 12.21 2550 ASP A C 1
ATOM 1461 O O . ASP A 1 107 ? 2.167 -10.826 81.229 1.00 12.75 2550 ASP A O 1
ATOM 1470 N N . LEU A 1 108 ? 4.223 -9.903 81.290 1.00 13.25 2551 LEU A N 1
ATOM 1471 C CA . LEU A 1 108 ? 4.304 -9.693 79.854 1.00 14.75 2551 LEU A CA 1
ATOM 1472 C C . LEU A 1 108 ? 5.236 -10.709 79.212 1.00 14.24 2551 LEU A C 1
ATOM 1473 O O . LEU A 1 108 ? 6.331 -10.975 79.716 1.00 12.85 2551 LEU A O 1
ATOM 1489 N N . THR A 1 109 ? 4.793 -11.260 78.089 1.00 12.44 2552 THR A N 1
ATOM 1490 C CA . THR A 1 109 ? 5.647 -12.011 77.182 1.00 14.22 2552 THR A CA 1
ATOM 1491 C C . THR A 1 109 ? 5.764 -11.225 75.885 1.00 11.12 2552 THR A C 1
ATOM 1492 O O . THR A 1 109 ? 4.773 -10.669 75.405 1.00 11.58 2552 THR A O 1
ATOM 1503 N N . VAL A 1 110 ? 6.969 -11.187 75.314 1.00 10.32 2553 VAL A N 1
ATOM 1504 C CA . VAL A 1 110 ? 7.221 -10.448 74.080 1.00 10.76 2553 VAL A CA 1
ATOM 1505 C C . VAL A 1 110 ? 7.829 -11.402 73.066 1.00 13.67 2553 VAL A C 1
ATOM 1506 O O . VAL A 1 110 ? 8.885 -11.992 73.320 1.00 16.11 2553 VAL A O 1
ATOM 1519 N N . LEU A 1 111 ? 7.163 -11.535 71.921 1.00 12.57 2554 LEU A N 1
ATOM 1520 C CA . LEU A 1 111 ? 7.557 -12.422 70.836 1.00 10.81 2554 LEU A CA 1
ATOM 1521 C C . LEU A 1 111 ? 7.795 -11.602 69.576 1.00 13.03 2554 LEU A C 1
ATOM 1522 O O . LEU A 1 111 ? 7.028 -10.684 69.268 1.00 17.74 2554 LEU A O 1
ATOM 1538 N N . THR A 1 112 ? 8.847 -11.938 68.839 1.00 14.06 2555 THR A N 1
ATOM 1539 C CA . THR A 1 112 ? 9.064 -11.374 67.514 1.00 10.93 2555 THR A CA 1
ATOM 1540 C C . THR A 1 112 ? 9.080 -12.506 66.499 1.00 15.24 2555 THR A C 1
ATOM 1541 O O . THR A 1 112 ? 9.587 -13.595 66.789 1.00 14.35 2555 THR A O 1
ATOM 1552 N N . ASP A 1 113 ? 8.523 -12.257 65.310 1.00 13.60 2556 ASP A N 1
ATOM 1553 C CA . ASP A 1 113 ? 8.483 -13.327 64.312 1.00 14.57 2556 ASP A CA 1
ATOM 1554 C C . ASP A 1 113 ? 9.896 -13.734 63.904 1.00 17.09 2556 ASP A C 1
ATOM 1555 O O . ASP A 1 113 ? 10.194 -14.928 63.778 1.00 17.69 2556 ASP A O 1
ATOM 1564 N N . ASN A 1 114 ? 10.781 -12.759 63.713 1.00 13.28 2557 ASN A N 1
ATOM 1565 C CA . ASN A 1 114 ? 12.216 -13.008 63.632 1.00 13.85 2557 ASN A CA 1
ATOM 1566 C C . ASN A 1 114 ? 12.908 -11.795 64.222 1.00 17.45 2557 ASN A C 1
ATOM 1567 O O . ASN A 1 114 ? 12.547 -10.659 63.896 1.00 17.59 2557 ASN A O 1
ATOM 1578 N N . ALA A 1 115 ? 13.897 -12.033 65.081 1.00 14.97 2558 ALA A N 1
ATOM 1579 C CA . ALA A 1 115 ? 14.508 -10.945 65.832 1.00 12.80 2558 ALA A CA 1
ATOM 1580 C C . ALA A 1 115 ? 15.484 -10.128 65.004 1.00 15.17 2558 ALA A C 1
ATOM 1581 O O . ALA A 1 115 ? 15.858 -9.034 65.435 1.00 13.53 2558 ALA A O 1
ATOM 1588 N N . ARG A 1 116 ? 15.896 -10.622 63.836 1.00 12.91 2559 ARG A N 1
ATOM 1589 C CA . ARG A 1 116 ? 16.889 -9.940 63.014 1.00 15.16 2559 ARG A CA 1
ATOM 1590 C C . ARG A 1 116 ? 16.429 -9.954 61.568 1.00 16.00 2559 ARG A C 1
ATOM 1591 O O . ARG A 1 116 ? 16.246 -11.026 60.983 1.00 17.55 2559 ARG A O 1
ATOM 1612 N N . LYS A 1 117 ? 16.249 -8.768 60.996 1.00 14.52 2560 LYS A N 1
ATOM 1613 C CA . LYS A 1 117 ? 15.883 -8.633 59.597 1.00 11.89 2560 LYS A CA 1
ATOM 1614 C C . LYS A 1 117 ? 16.743 -7.531 58.992 1.00 10.56 2560 LYS A C 1
ATOM 1615 O O . LYS A 1 117 ? 17.664 -7.016 59.634 1.00 13.19 2560 LYS A O 1
ATOM 1634 N N . ASN A 1 118 ? 16.457 -7.191 57.741 1.00 12.65 2561 ASN A N 1
ATOM 1635 C CA . ASN A 1 118 ? 17.186 -6.159 57.020 1.00 12.50 2561 ASN A CA 1
ATOM 1636 C C . ASN A 1 118 ? 16.416 -4.848 57.065 1.00 11.72 2561 ASN A C 1
ATOM 1637 O O . ASN A 1 118 ? 15.182 -4.834 57.057 1.00 13.11 2561 ASN A O 1
ATOM 1648 N N . ILE A 1 119 ? 17.158 -3.739 57.082 1.00 12.71 2562 ILE A N 1
ATOM 1649 C CA . ILE A 1 119 ? 16.521 -2.435 56.944 1.00 13.37 2562 ILE A CA 1
ATOM 1650 C C . ILE A 1 119 ? 15.645 -2.450 55.702 1.00 18.32 2562 ILE A C 1
ATOM 1651 O O . ILE A 1 119 ? 16.076 -2.869 54.622 1.00 13.50 2562 ILE A O 1
ATOM 1667 N N . GLY A 1 120 ? 14.401 -1.991 55.859 1.00 18.46 2563 GLY A N 1
ATOM 1668 C CA . GLY A 1 120 ? 13.385 -2.069 54.834 1.00 14.35 2563 GLY A CA 1
ATOM 1669 C C . GLY A 1 120 ? 12.322 -3.111 55.119 1.00 15.63 2563 GLY A C 1
ATOM 1670 O O . GLY A 1 120 ? 11.190 -2.977 54.639 1.00 18.14 2563 GLY A O 1
ATOM 1674 N N . GLN A 1 121 ? 12.670 -4.153 55.867 1.00 15.47 2564 GLN A N 1
ATOM 1675 C CA . GLN A 1 121 ? 11.711 -5.145 56.319 1.00 12.41 2564 GLN A CA 1
ATOM 1676 C C . GLN A 1 121 ? 11.102 -4.694 57.646 1.00 14.60 2564 GLN A C 1
ATOM 1677 O O . GLN A 1 121 ? 11.595 -3.776 58.301 1.00 14.22 2564 GLN A O 1
ATOM 1691 N N . ALA A 1 122 ? 10.014 -5.353 58.033 1.00 12.96 2565 ALA A N 1
ATOM 1692 C CA . ALA A 1 122 ? 9.323 -5.074 59.286 1.00 12.03 2565 ALA A CA 1
ATOM 1693 C C . ALA A 1 122 ? 9.307 -6.322 60.152 1.00 14.57 2565 ALA A C 1
ATOM 1694 O O . ALA A 1 122 ? 8.998 -7.416 59.668 1.00 13.92 2565 ALA A O 1
ATOM 1701 N N . ILE A 1 123 ? 9.635 -6.148 61.425 1.00 11.91 2566 ILE A N 1
ATOM 1702 C CA . ILE A 1 123 ? 9.536 -7.214 62.414 1.00 11.71 2566 ILE A CA 1
ATOM 1703 C C . ILE A 1 123 ? 8.169 -7.127 63.082 1.00 14.52 2566 ILE A C 1
ATOM 1704 O O . ILE A 1 123 ? 7.721 -6.039 63.474 1.00 14.40 2566 ILE A O 1
ATOM 1720 N N . SER A 1 124 ? 7.506 -8.271 63.209 1.00 12.63 2567 SER A N 1
ATOM 1721 C CA . SER A 1 124 ? 6.226 -8.352 63.899 1.00 12.63 2567 SER A CA 1
ATOM 1722 C C . SER A 1 124 ? 6.489 -8.640 65.372 1.00 15.65 2567 SER A C 1
ATOM 1723 O O . SER A 1 124 ? 7.053 -9.683 65.712 1.00 13.94 2567 SER A O 1
ATOM 1731 N N . LEU A 1 125 ? 6.093 -7.713 66.235 1.00 12.41 2568 LEU A N 1
ATOM 1732 C CA . LEU A 1 125 ? 6.345 -7.795 67.667 1.00 16.47 2568 LEU A CA 1
ATOM 1733 C C . LEU A 1 125 ? 5.008 -7.935 68.373 1.00 13.42 2568 LEU A C 1
ATOM 1734 O O . LEU A 1 125 ? 4.119 -7.096 68.189 1.00 13.61 2568 LEU A O 1
ATOM 1750 N N . THR A 1 126 ? 4.862 -8.998 69.166 1.00 11.92 2569 THR A N 1
ATOM 1751 C CA . THR A 1 126 ? 3.637 -9.266 69.911 1.00 14.85 2569 THR A CA 1
ATOM 1752 C C . THR A 1 126 ? 3.906 -9.236 71.411 1.00 12.33 2569 THR A C 1
ATOM 1753 O O . THR A 1 126 ? 4.801 -9.931 71.903 1.00 12.97 2569 THR A O 1
ATOM 1764 N N . VAL A 1 127 ? 3.120 -8.437 72.126 1.00 9.78 2570 VAL A N 1
ATOM 1765 C CA . VAL A 1 127 ? 3.087 -8.434 73.588 1.00 11.14 2570 VAL A CA 1
ATOM 1766 C C . VAL A 1 127 ? 1.879 -9.240 74.030 1.00 13.44 2570 VAL A C 1
ATOM 1767 O O . VAL A 1 127 ? 0.761 -8.990 73.564 1.00 12.58 2570 VAL A O 1
ATOM 1780 N N . ILE A 1 128 ? 2.092 -10.192 74.937 1.00 12.04 2571 ILE A N 1
ATOM 1781 C CA . ILE A 1 128 ? 1.011 -10.968 75.532 1.00 14.37 2571 ILE A CA 1
ATOM 1782 C C . ILE A 1 128 ? 0.993 -10.646 77.018 1.00 10.63 2571 ILE A C 1
ATOM 1783 O O . ILE A 1 128 ? 2.014 -10.803 77.700 1.00 12.21 2571 ILE A O 1
ATOM 1799 N N . ALA A 1 129 ? -0.155 -10.192 77.511 1.00 10.89 2572 ALA A N 1
ATOM 1800 C CA . ALA A 1 129 ? -0.330 -9.841 78.917 1.00 12.25 2572 ALA A CA 1
ATOM 1801 C C . ALA A 1 129 ? -1.251 -10.858 79.575 1.00 11.21 2572 ALA A C 1
ATOM 1802 O O . ALA A 1 129 ? -2.323 -11.178 79.041 1.00 13.25 2572 ALA A O 1
ATOM 1809 N N . LYS A 1 130 ? -0.823 -11.371 80.720 1.00 13.14 2573 LYS A N 1
ATOM 1810 C CA . LYS A 1 130 ? -1.640 -12.234 81.553 1.00 14.34 2573 LYS A CA 1
ATOM 1811 C C . LYS A 1 130 ? -1.636 -11.684 82.968 1.00 13.43 2573 LYS A C 1
ATOM 1812 O O . LYS A 1 130 ? -0.639 -11.115 83.426 1.00 13.92 2573 LYS A O 1
ATOM 1831 N N . TYR A 1 131 ? -2.749 -11.870 83.666 1.00 12.89 2574 TYR A N 1
ATOM 1832 C CA . TYR A 1 131 ? -2.807 -11.423 85.050 1.00 13.41 2574 TYR A CA 1
ATOM 1833 C C . TYR A 1 131 ? -1.718 -12.123 85.847 1.00 15.39 2574 TYR A C 1
ATOM 1834 O O . TYR A 1 131 ? -1.481 -13.326 85.693 1.00 13.36 2574 TYR A O 1
ATOM 1852 N N . LYS A 1 132 ? -1.050 -11.353 86.697 1.00 13.78 2575 LYS A N 1
ATOM 1853 C CA . LYS A 1 132 ? 0.224 -11.770 87.260 1.00 13.82 2575 LYS A CA 1
ATOM 1854 C C . LYS A 1 132 ? 0.123 -13.137 87.930 1.00 14.45 2575 LYS A C 1
ATOM 1855 O O . LYS A 1 132 ? -0.754 -13.378 88.770 1.00 15.41 2575 LYS A O 1
ATOM 1874 N N . SER A 1 133 ? 1.052 -14.020 87.553 1.00 13.95 2576 SER A N 1
ATOM 1875 C CA . SER A 1 133 ? 1.211 -15.371 88.085 1.00 13.09 2576 SER A CA 1
ATOM 1876 C C . SER A 1 133 ? 0.094 -16.310 87.654 1.00 19.90 2576 SER A C 1
ATOM 1877 O O . SER A 1 133 ? -0.055 -17.387 88.233 1.00 27.32 2576 SER A O 1
ATOM 1885 N N . THR A 1 134 ? -0.691 -15.940 86.641 1.00 15.89 2577 THR A N 1
ATOM 1886 C CA . THR A 1 134 ? -1.746 -16.800 86.121 1.00 14.53 2577 THR A CA 1
ATOM 1887 C C . THR A 1 134 ? -1.574 -16.966 84.620 1.00 18.10 2577 THR A C 1
ATOM 1888 O O . THR A 1 134 ? -0.729 -16.325 83.989 1.00 19.22 2577 THR A O 1
ATOM 1899 N N . ASP A 1 135 ? -2.414 -17.828 84.049 1.00 22.45 2578 ASP A N 1
ATOM 1900 C CA . ASP A 1 135 ? -2.478 -18.013 82.604 1.00 24.51 2578 ASP A CA 1
ATOM 1901 C C . ASP A 1 135 ? -3.722 -17.360 82.006 1.00 25.68 2578 ASP A C 1
ATOM 1902 O O . ASP A 1 135 ? -4.130 -17.709 80.892 1.00 27.46 2578 ASP A O 1
ATOM 1911 N N . VAL A 1 136 ? -4.329 -16.416 82.721 1.00 18.36 2579 VAL A N 1
ATOM 1912 C CA . VAL A 1 136 ? -5.527 -15.727 82.253 1.00 16.87 2579 VAL A CA 1
ATOM 1913 C C . VAL A 1 136 ? -5.104 -14.473 81.498 1.00 17.53 2579 VAL A C 1
ATOM 1914 O O . VAL A 1 136 ? -4.384 -13.626 82.038 1.00 15.09 2579 VAL A O 1
ATOM 1927 N N . VAL A 1 137 ? -5.555 -14.355 80.247 1.00 17.15 2580 VAL A N 1
ATOM 1928 C CA . VAL A 1 137 ? -5.172 -13.218 79.421 1.00 17.32 2580 VAL A CA 1
ATOM 1929 C C . VAL A 1 137 ? -5.821 -11.950 79.961 1.00 17.30 2580 VAL A C 1
ATOM 1930 O O . VAL A 1 137 ? -6.931 -11.969 80.516 1.00 16.22 2580 VAL A O 1
ATOM 1943 N N . ALA A 1 138 ? -5.120 -10.833 79.788 1.00 14.14 2581 ALA A N 1
ATOM 1944 C CA . ALA A 1 138 ? -5.553 -9.544 80.318 1.00 13.81 2581 ALA A CA 1
ATOM 1945 C C . ALA A 1 138 ? -5.879 -8.600 79.163 1.00 14.83 2581 ALA A C 1
ATOM 1946 O O . ALA A 1 138 ? -4.963 -8.054 78.528 1.00 11.60 2581 ALA A O 1
ATOM 1953 N N . PRO A 1 139 ? -7.149 -8.403 78.826 1.00 11.79 2582 PRO A N 1
ATOM 1954 C CA . PRO A 1 139 ? -7.494 -7.495 77.734 1.00 12.95 2582 PRO A CA 1
ATOM 1955 C C . PRO A 1 139 ? -7.511 -6.043 78.186 1.00 11.97 2582 PRO A C 1
ATOM 1956 O O . PRO A 1 139 ? -7.664 -5.724 79.365 1.00 12.93 2582 PRO A O 1
ATOM 1967 N N . ASN A 1 140 ? -7.326 -5.159 77.203 1.00 11.16 2583 ASN A N 1
ATOM 1968 C CA . ASN A 1 140 ? -7.470 -3.715 77.383 1.00 14.47 2583 ASN A CA 1
ATOM 1969 C C . ASN A 1 140 ? -6.398 -3.130 78.298 1.00 16.13 2583 ASN A C 1
ATOM 1970 O O . ASN A 1 140 ? -6.606 -2.093 78.936 1.00 19.02 2583 ASN A O 1
ATOM 1981 N N . VAL A 1 141 ? -5.227 -3.755 78.327 1.00 13.22 2584 VAL A N 1
ATOM 1982 C CA . VAL A 1 141 ? -4.088 -3.260 79.092 1.00 13.55 2584 VAL A CA 1
ATOM 1983 C C . VAL A 1 141 ? -3.324 -2.250 78.240 1.00 15.10 2584 VAL A C 1
ATOM 1984 O O . VAL A 1 141 ? -2.837 -2.582 77.151 1.00 13.18 2584 VAL A O 1
ATOM 1997 N N . LYS A 1 142 ? -3.203 -1.026 78.745 1.00 14.99 2585 LYS A N 1
ATOM 1998 C CA . LYS A 1 142 ? -2.487 0.023 78.031 1.00 15.73 2585 LYS A CA 1
ATOM 1999 C C . LYS A 1 142 ? -0.989 -0.269 77.997 1.00 14.81 2585 LYS A C 1
ATOM 2000 O O . LYS A 1 142 ? -0.391 -0.635 79.010 1.00 14.51 2585 LYS A O 1
ATOM 2019 N N . MET A 1 143 ? -0.383 -0.063 76.828 1.00 15.18 2586 MET A N 1
ATOM 2020 C CA A MET A 1 143 ? 1.000 -0.442 76.569 0.49 13.11 2586 MET A CA 1
ATOM 2021 C CA B MET A 1 143 ? 1.002 -0.440 76.576 0.51 13.09 2586 MET A CA 1
ATOM 2022 C C . MET A 1 143 ? 1.769 0.729 75.976 1.00 12.95 2586 MET A C 1
ATOM 2023 O O . MET A 1 143 ? 1.220 1.504 75.186 1.00 17.28 2586 MET A O 1
ATOM 2049 N N . THR A 1 144 ? 3.046 0.846 76.349 1.00 12.38 2587 THR A N 1
ATOM 2050 C CA . THR A 1 144 ? 3.973 1.772 75.708 1.00 13.16 2587 THR A CA 1
ATOM 2051 C C .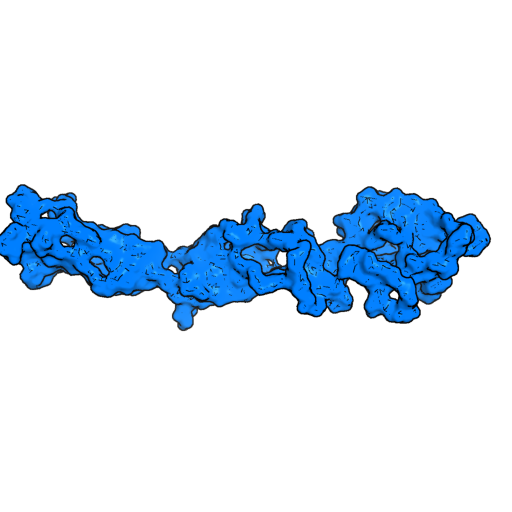 THR A 1 144 ? 5.262 1.025 75.386 1.00 16.02 2587 THR A C 1
ATOM 2052 O O . THR A 1 144 ? 5.510 -0.077 75.885 1.00 15.07 2587 THR A O 1
ATOM 2063 N N . PHE A 1 145 ? 6.090 1.638 74.545 1.00 13.21 2588 PHE A N 1
ATOM 2064 C CA . PHE A 1 145 ? 7.381 1.080 74.169 1.00 12.52 2588 PHE A CA 1
ATOM 2065 C C . PHE A 1 145 ? 8.483 2.107 74.384 1.00 15.59 2588 PHE A C 1
ATOM 2066 O O . PHE A 1 145 ? 8.295 3.304 74.153 1.00 15.74 2588 PHE A O 1
ATOM 2083 N N . GLU A 1 146 ? 9.650 1.611 74.788 1.00 14.43 2589 GLU A N 1
ATOM 2084 C CA . GLU A 1 146 ? 10.804 2.458 75.062 1.00 13.48 2589 GLU A CA 1
ATOM 2085 C C . GLU A 1 146 ? 12.077 1.773 74.591 1.00 14.17 2589 GLU A C 1
ATOM 2086 O O . GLU A 1 146 ? 12.316 0.607 74.919 1.00 13.16 2589 GLU A O 1
ATOM 2098 N N . GLN A 1 147 ? 12.890 2.495 73.821 1.00 13.71 2590 GLN A N 1
ATOM 2099 C CA . GLN A 1 147 ? 14.234 2.028 73.506 1.00 11.86 2590 GLN A CA 1
ATOM 2100 C C . GLN A 1 147 ? 15.107 2.152 74.747 1.00 14.45 2590 GLN A C 1
ATOM 2101 O O . GLN A 1 147 ? 15.228 3.242 75.310 1.00 15.36 2590 GLN A O 1
ATOM 2115 N N . VAL A 1 148 ? 15.700 1.040 75.188 1.00 14.57 2591 VAL A N 1
ATOM 2116 C CA . VAL A 1 148 ? 16.513 1.025 76.400 1.00 13.98 2591 VAL A CA 1
ATOM 2117 C C . VAL A 1 148 ? 17.956 0.607 76.153 1.00 17.02 2591 VAL A C 1
ATOM 2118 O O . VAL A 1 148 ? 18.767 0.683 77.083 1.00 14.20 2591 VAL A O 1
ATOM 2131 N N . ALA A 1 149 ? 18.322 0.184 74.940 1.00 13.86 2592 ALA A N 1
ATOM 2132 C CA . ALA A 1 149 ? 19.718 -0.090 74.614 1.00 14.85 2592 ALA A CA 1
ATOM 2133 C C . ALA A 1 149 ? 19.871 -0.126 73.099 1.00 12.07 2592 ALA A C 1
ATOM 2134 O O . ALA A 1 149 ? 18.936 -0.484 72.383 1.00 12.83 2592 ALA A O 1
ATOM 2141 N N . VAL A 1 150 ? 21.060 0.261 72.628 1.00 12.80 2593 VAL A N 1
ATOM 2142 C CA . VAL A 1 150 ? 21.410 0.231 71.202 1.00 11.65 2593 VAL A CA 1
ATOM 2143 C C . VAL A 1 150 ? 22.890 -0.091 71.096 1.00 13.56 2593 VAL A C 1
ATOM 2144 O O . VAL A 1 150 ? 23.730 0.685 71.567 1.00 14.84 2593 VAL A O 1
ATOM 2157 N N . VAL A 1 151 ? 23.234 -1.216 70.456 1.00 13.00 2594 VAL A N 1
ATOM 2158 C CA . VAL A 1 151 ? 24.623 -1.645 70.341 1.00 13.00 2594 VAL A CA 1
ATOM 2159 C C . VAL A 1 151 ? 24.895 -2.110 68.915 1.00 11.76 2594 VAL A C 1
ATOM 2160 O O . VAL A 1 151 ? 23.984 -2.467 68.168 1.00 13.07 2594 VAL A O 1
ATOM 2173 N N . ASN A 1 152 ? 26.171 -2.111 68.551 1.00 11.11 2595 ASN A N 1
ATOM 2174 C CA . ASN A 1 152 ? 26.589 -2.665 67.268 1.00 12.75 2595 ASN A CA 1
ATOM 2175 C C . ASN A 1 152 ? 26.820 -4.166 67.455 1.00 12.47 2595 ASN A C 1
ATOM 2176 O O . ASN A 1 152 ? 26.339 -4.759 68.425 1.00 16.80 2595 ASN A O 1
ATOM 2187 N N . ARG A 1 153 ? 27.518 -4.813 66.522 1.00 11.53 2596 ARG A N 1
ATOM 2188 C CA . ARG A 1 153 ? 27.710 -6.255 66.603 1.00 12.95 2596 ARG A CA 1
ATOM 2189 C C . ARG A 1 153 ? 28.851 -6.651 67.536 1.00 16.53 2596 ARG A C 1
ATOM 2190 O O . ARG A 1 153 ? 29.031 -7.847 67.795 1.00 14.40 2596 ARG A O 1
ATOM 2211 N N . GLN A 1 154 ? 29.603 -5.679 68.064 1.00 17.54 2597 GLN A N 1
ATOM 2212 C CA . GLN A 1 154 ? 30.697 -5.934 68.992 1.00 15.54 2597 GLN A CA 1
ATOM 2213 C C . GLN A 1 154 ? 30.402 -5.392 70.389 1.00 14.90 2597 GLN A C 1
ATOM 2214 O O . GLN A 1 154 ? 31.331 -5.121 71.157 1.00 19.00 2597 GLN A O 1
ATOM 2228 N N . ASN A 1 155 ? 29.125 -5.241 70.729 1.00 15.50 2598 ASN A N 1
ATOM 2229 C CA . ASN A 1 155 ? 28.674 -4.816 72.050 1.00 16.65 2598 ASN A CA 1
ATOM 2230 C C . ASN A 1 155 ? 29.024 -3.369 72.358 1.00 17.00 2598 ASN A C 1
ATOM 2231 O O . ASN A 1 155 ? 29.041 -2.976 73.525 1.00 22.57 2598 ASN A O 1
ATOM 2242 N N . SER A 1 156 ? 29.308 -2.569 71.351 1.00 15.54 2599 SER A N 1
ATOM 2243 C CA . SER A 1 156 ? 29.631 -1.170 71.611 1.00 18.29 2599 SER A CA 1
ATOM 2244 C C . SER A 1 156 ? 28.360 -0.330 71.557 1.00 17.96 2599 SER A C 1
ATOM 2245 O O . SER A 1 156 ? 27.558 -0.503 70.636 1.00 13.72 2599 SER A O 1
ATOM 2253 N N . PRO A 1 157 ? 28.130 0.580 72.510 1.00 18.11 2600 PRO A N 1
ATOM 2254 C CA . PRO A 1 157 ? 26.917 1.405 72.450 1.00 17.28 2600 PRO A CA 1
ATOM 2255 C C . PRO A 1 157 ? 26.951 2.354 71.264 1.00 16.21 2600 PRO A C 1
ATOM 2256 O O . PRO A 1 157 ? 27.990 2.933 70.938 1.00 22.58 2600 PRO A O 1
ATOM 2267 N N . VAL A 1 158 ? 25.790 2.517 70.628 1.00 13.56 2601 VAL A N 1
ATOM 2268 C CA . VAL A 1 158 ? 25.629 3.389 69.471 1.00 17.72 2601 VAL A CA 1
ATOM 2269 C C . VAL A 1 158 ? 24.572 4.434 69.801 1.00 19.85 2601 VAL A C 1
ATOM 2270 O O . VAL A 1 158 ? 23.451 4.092 70.206 1.00 17.82 2601 VAL A O 1
ATOM 2283 N N . SER A 1 159 ? 24.938 5.703 69.645 1.00 20.43 2602 SER A N 1
ATOM 2284 C CA . SER A 1 159 ? 24.027 6.812 69.883 1.00 18.84 2602 SER A CA 1
ATOM 2285 C C . SER A 1 159 ? 23.685 7.589 68.619 1.00 22.97 2602 SER A C 1
ATOM 2286 O O . SER A 1 159 ? 22.973 8.594 68.702 1.00 24.61 2602 SER A O 1
ATOM 2294 N N . SER A 1 160 ? 24.154 7.148 67.450 1.00 18.28 2603 SER A N 1
ATOM 2295 C CA . SER A 1 160 ? 23.988 7.901 66.212 1.00 22.96 2603 SER A CA 1
ATOM 2296 C C . SER A 1 160 ? 23.122 7.184 65.181 1.00 21.30 2603 SER A C 1
ATOM 2297 O O . SER A 1 160 ? 23.095 7.597 64.016 1.00 21.03 2603 SER A O 1
ATOM 2305 N N . SER A 1 161 ? 22.408 6.136 65.573 1.00 15.61 2604 SER A N 1
ATOM 2306 C CA . SER A 1 161 ? 21.472 5.470 64.688 1.00 15.60 2604 SER A CA 1
ATOM 2307 C C . SER A 1 161 ? 20.104 6.152 64.756 1.00 16.19 2604 SER A C 1
ATOM 2308 O O . SER A 1 161 ? 19.793 6.890 65.694 1.00 17.53 2604 SER A O 1
ATOM 2316 N N . GLY A 1 162 ? 19.284 5.882 63.748 1.00 13.79 2605 GLY A N 1
ATOM 2317 C CA . GLY A 1 162 ? 17.961 6.468 63.679 1.00 15.90 2605 GLY A CA 1
ATOM 2318 C C . GLY A 1 162 ? 17.025 5.920 64.742 1.00 14.69 2605 GLY A C 1
ATOM 2319 O O . GLY A 1 162 ? 17.296 4.922 65.410 1.00 15.88 2605 GLY A O 1
ATOM 2323 N N . VAL A 1 163 ? 15.888 6.597 64.892 1.00 14.40 2606 VAL A N 1
ATOM 2324 C CA . VAL A 1 163 ? 14.877 6.192 65.869 1.00 17.45 2606 VAL A CA 1
ATOM 2325 C C . VAL A 1 163 ? 14.069 5.034 65.294 1.00 15.96 2606 VAL A C 1
ATOM 2326 O O . VAL A 1 163 ? 13.525 5.130 64.187 1.00 14.79 2606 VAL A O 1
ATOM 2339 N N . VAL A 1 164 ? 13.992 3.929 66.045 1.00 15.07 2607 VAL A N 1
ATOM 2340 C CA . VAL A 1 164 ? 13.196 2.783 65.619 1.00 13.77 2607 VAL A CA 1
ATOM 2341 C C . VAL A 1 164 ? 11.726 3.175 65.550 1.00 12.62 2607 VAL A C 1
ATOM 2342 O O . VAL A 1 164 ? 11.221 3.944 66.379 1.00 15.54 2607 VAL A O 1
ATOM 2355 N N . GLN A 1 165 ? 11.031 2.637 64.553 1.00 10.89 2608 GLN A N 1
ATOM 2356 C CA . GLN A 1 165 ? 9.660 3.009 64.245 1.00 10.84 2608 GLN A CA 1
ATOM 2357 C C . GLN A 1 165 ? 8.716 1.890 64.652 1.00 13.47 2608 GLN A C 1
ATOM 2358 O O . GLN A 1 165 ? 9.006 0.708 64.439 1.00 13.31 2608 GLN A O 1
ATOM 2372 N N . ILE A 1 166 ? 7.584 2.274 65.234 1.00 14.99 2609 ILE A N 1
ATOM 2373 C CA . ILE A 1 166 ? 6.479 1.371 65.512 1.00 1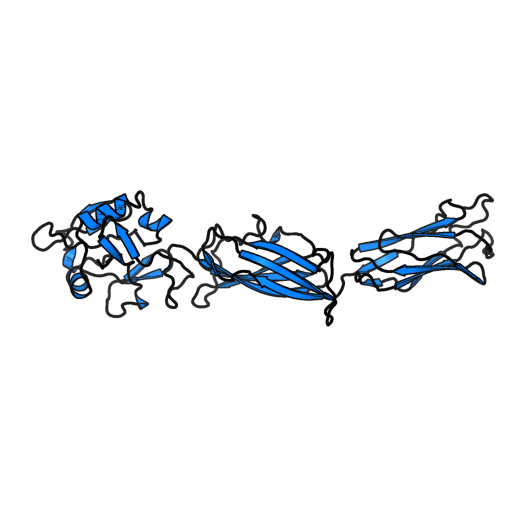1.69 2609 ILE A CA 1
ATOM 2374 C C . ILE A 1 166 ? 5.250 1.957 64.834 1.00 16.03 2609 ILE A C 1
ATOM 2375 O O . ILE A 1 166 ? 4.920 3.129 65.044 1.00 15.45 2609 ILE A O 1
ATOM 2391 N N . ALA A 1 167 ? 4.600 1.161 63.989 1.00 16.66 2610 ALA A N 1
ATOM 2392 C CA . ALA A 1 167 ? 3.454 1.639 63.214 1.00 19.05 2610 ALA A CA 1
ATOM 2393 C C . ALA A 1 167 ? 3.807 2.909 62.438 1.00 19.24 2610 ALA A C 1
ATOM 2394 O O . ALA A 1 167 ? 3.029 3.861 62.371 1.00 19.53 2610 ALA A O 1
ATOM 2401 N N . ASP A 1 168 ? 5.009 2.924 61.856 1.00 16.44 2611 ASP A N 1
ATOM 2402 C CA . ASP A 1 168 ? 5.473 4.012 60.986 1.00 18.40 2611 ASP A CA 1
ATOM 2403 C C . ASP A 1 168 ? 5.544 5.353 61.714 1.00 20.15 2611 ASP A C 1
ATOM 2404 O O . ASP A 1 168 ? 5.404 6.410 61.097 1.00 21.52 2611 ASP A O 1
ATOM 2413 N N . ALA A 1 169 ? 5.784 5.326 63.024 1.00 18.47 2612 ALA A N 1
ATOM 2414 C CA . ALA A 1 169 ? 6.070 6.530 63.794 1.00 19.88 2612 ALA A CA 1
ATOM 2415 C C . ALA A 1 169 ? 7.113 6.197 64.851 1.00 18.76 2612 ALA A C 1
ATOM 2416 O O . ALA A 1 169 ? 7.371 5.029 65.149 1.00 14.86 2612 ALA A O 1
ATOM 2423 N N . ASN A 1 170 ? 7.711 7.238 65.429 1.00 16.97 2613 ASN A N 1
ATOM 2424 C CA . ASN A 1 170 ? 8.706 7.021 66.473 1.00 14.34 2613 ASN A CA 1
ATOM 2425 C C . ASN A 1 170 ? 8.106 6.166 67.581 1.00 13.43 2613 ASN A C 1
ATOM 2426 O O . ASN A 1 170 ? 6.920 6.276 67.893 1.00 16.06 2613 ASN A O 1
ATOM 2437 N N . TYR A 1 171 ? 8.938 5.306 68.176 1.00 13.56 2614 TYR A N 1
ATOM 2438 C CA . TYR A 1 171 ? 8.437 4.366 69.178 1.00 14.56 2614 TYR A CA 1
ATOM 2439 C C . TYR A 1 171 ? 7.760 5.090 70.341 1.00 13.78 2614 TYR A C 1
ATOM 2440 O O . TYR A 1 171 ? 6.773 4.593 70.894 1.00 14.01 2614 TYR A O 1
ATOM 2458 N N . ASP A 1 172 ? 8.267 6.264 70.726 1.00 13.59 2615 ASP A N 1
ATOM 2459 C CA . ASP A 1 172 ? 7.733 6.965 71.891 1.00 17.20 2615 ASP A CA 1
ATOM 2460 C C . ASP A 1 172 ? 6.402 7.650 71.619 1.00 19.00 2615 ASP A C 1
ATOM 2461 O O . ASP A 1 172 ? 5.802 8.189 72.557 1.00 17.08 2615 ASP A O 1
ATOM 2470 N N . ALA A 1 173 ? 5.915 7.621 70.382 1.00 15.01 2616 ALA A N 1
ATOM 2471 C CA . ALA A 1 173 ? 4.584 8.119 70.070 1.00 14.65 2616 ALA A CA 1
ATOM 2472 C C . ALA A 1 173 ? 3.518 7.039 70.158 1.00 15.12 2616 ALA A C 1
ATOM 2473 O O . ALA A 1 173 ? 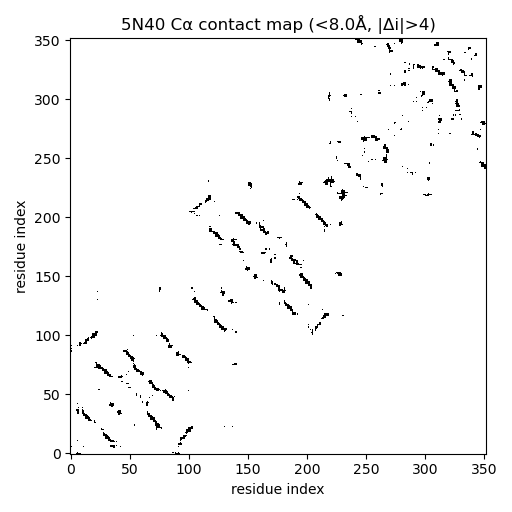2.325 7.362 70.092 1.00 15.21 2616 ALA A O 1
ATOM 2480 N N . PHE A 1 174 ? 3.907 5.772 70.307 1.00 15.46 2617 PHE A N 1
ATOM 2481 C CA . PHE A 1 174 ? 2.929 4.697 70.267 1.00 14.39 2617 PHE A CA 1
ATOM 2482 C C . PHE A 1 174 ? 2.069 4.679 71.529 1.00 16.12 2617 PHE A C 1
ATOM 2483 O O . PHE A 1 174 ? 2.566 4.810 72.649 1.00 14.34 2617 PHE A O 1
ATOM 2500 N N . THR A 1 175 ? 0.765 4.517 71.331 1.00 19.02 2618 THR A N 1
ATOM 2501 C CA . THR A 1 175 ? -0.155 4.124 72.384 1.00 17.09 2618 THR A CA 1
ATOM 2502 C C . THR A 1 175 ? -1.034 3.011 71.837 1.00 17.54 2618 THR A C 1
ATOM 2503 O O . THR A 1 175 ? -1.305 2.956 70.638 1.00 14.90 2618 THR A O 1
ATOM 2514 N N . GLY A 1 176 ? -1.468 2.123 72.716 1.00 16.19 2619 GLY A N 1
ATOM 2515 C CA . GLY A 1 176 ? -2.306 1.013 72.295 1.00 15.58 2619 GLY A CA 1
ATOM 2516 C C . GLY A 1 176 ? -2.629 0.134 73.480 1.00 17.38 2619 GLY A C 1
ATOM 2517 O O . GLY A 1 176 ? -2.121 0.333 74.587 1.00 17.35 2619 GLY A O 1
ATOM 2521 N N . MET A 1 177 ? -3.492 -0.849 73.227 1.00 16.73 2620 MET A N 1
ATOM 2522 C CA . MET A 1 177 ? -3.999 -1.739 74.264 1.00 16.07 2620 MET A CA 1
ATOM 2523 C C . MET A 1 177 ? -3.967 -3.178 73.785 1.00 14.79 2620 MET A C 1
ATOM 2524 O O . MET A 1 177 ? -4.089 -3.448 72.592 1.00 16.17 2620 MET A O 1
ATOM 2537 N N . THR A 1 178 ? -3.871 -4.105 74.733 1.00 12.02 2621 THR A N 1
ATOM 2538 C CA . THR A 1 178 ? -4.039 -5.510 74.386 1.00 12.79 2621 THR A CA 1
ATOM 2539 C C . THR A 1 178 ? -5.485 -5.783 73.987 1.00 14.95 2621 THR A C 1
ATOM 2540 O O . THR A 1 178 ? -6.413 -5.082 74.409 1.00 15.30 2621 THR A O 1
ATOM 2551 N N . ASP A 1 179 ? -5.668 -6.799 73.140 1.00 15.13 2622 ASP A N 1
ATOM 2552 C CA . ASP A 1 179 ? -6.979 -7.135 72.598 1.00 15.93 2622 ASP A CA 1
ATOM 2553 C C . ASP A 1 179 ? -7.673 -8.173 73.480 1.00 15.76 2622 ASP A C 1
ATOM 2554 O O . ASP A 1 179 ? -7.252 -8.451 74.605 1.00 13.43 2622 ASP A O 1
ATOM 2563 N N . ALA A 1 180 ? -8.782 -8.735 72.978 1.00 15.72 2623 ALA A N 1
ATOM 2564 C CA . ALA A 1 180 ? -9.572 -9.665 73.778 1.00 19.66 2623 ALA A CA 1
ATOM 2565 C C . ALA A 1 180 ? -8.762 -10.879 74.208 1.00 16.50 2623 ALA A C 1
ATOM 2566 O O . ALA A 1 180 ? -9.098 -11.514 75.213 1.00 15.61 2623 ALA A O 1
ATOM 2573 N N . ASN A 1 181 ? -7.708 -11.230 73.463 1.00 14.83 2624 ASN A N 1
ATOM 2574 C CA . ASN A 1 181 ? -6.839 -12.344 73.820 1.00 13.79 2624 ASN A CA 1
ATOM 2575 C C . ASN A 1 181 ? -5.595 -11.896 74.577 1.00 16.53 2624 ASN A C 1
ATOM 2576 O O . ASN A 1 181 ? -4.656 -12.683 74.741 1.00 16.11 2624 ASN A O 1
ATOM 2587 N N . GLY A 1 182 ? -5.587 -10.665 75.083 1.00 18.39 2625 GLY A N 1
ATOM 2588 C CA . GLY A 1 182 ? -4.443 -10.180 75.822 1.00 15.84 2625 GLY A CA 1
ATOM 2589 C C . GLY A 1 182 ? -3.219 -9.898 74.981 1.00 12.72 2625 GLY A C 1
ATOM 2590 O O . GLY A 1 182 ? -2.116 -9.792 75.529 1.00 13.16 2625 GLY A O 1
ATOM 2594 N N . GLN A 1 183 ? -3.377 -9.757 73.667 1.00 14.84 2626 GLN A N 1
ATOM 2595 C CA . GLN A 1 183 ? -2.251 -9.581 72.761 1.00 15.18 2626 GLN A CA 1
ATOM 2596 C C . GLN A 1 183 ? -2.273 -8.206 72.103 1.00 13.89 2626 GLN A C 1
ATOM 2597 O O . GLN A 1 183 ? -3.336 -7.652 71.807 1.00 12.67 2626 GLN A O 1
ATOM 2611 N N . LEU A 1 184 ? -1.082 -7.658 71.894 1.00 12.08 2627 LEU A N 1
ATOM 2612 C CA . LEU A 1 184 ? -0.881 -6.442 71.111 1.00 13.73 2627 LEU A CA 1
ATOM 2613 C C . LEU A 1 184 ? 0.236 -6.726 70.121 1.00 13.06 2627 LEU A C 1
ATOM 2614 O O . LEU A 1 184 ? 1.363 -7.014 70.535 1.00 15.81 2627 LEU A O 1
ATOM 2630 N N . THR A 1 185 ? -0.066 -6.644 68.826 1.00 14.74 2628 THR A N 1
ATOM 2631 C CA . THR A 1 185 ? 0.931 -6.878 67.784 1.00 14.67 2628 THR A CA 1
ATOM 2632 C C . THR A 1 185 ? 1.158 -5.593 67.000 1.00 16.43 2628 THR A C 1
ATOM 2633 O O . THR A 1 185 ? 0.200 -4.942 66.564 1.00 14.84 2628 THR A O 1
ATOM 2644 N N . VAL A 1 186 ? 2.433 -5.238 66.817 1.00 13.07 2629 VAL A N 1
ATOM 2645 C CA . VAL A 1 186 ? 2.814 -4.010 66.136 1.00 13.95 2629 VAL A CA 1
ATOM 2646 C C . VAL A 1 186 ? 3.900 -4.322 65.114 1.00 15.05 2629 VAL A C 1
ATOM 2647 O O . VAL A 1 186 ? 4.588 -5.345 65.186 1.00 16.04 2629 VAL A O 1
ATOM 2660 N N . SER A 1 187 ? 4.045 -3.407 64.160 1.00 14.07 2630 SER A N 1
ATOM 2661 C CA . SER A 1 187 ? 5.024 -3.516 63.088 1.00 11.98 2630 SER A CA 1
ATOM 2662 C C . SER A 1 187 ? 6.206 -2.605 63.393 1.00 13.48 2630 SER A C 1
ATOM 2663 O O . SER A 1 187 ? 6.034 -1.389 63.553 1.00 13.02 2630 SER A O 1
ATOM 2671 N N . VAL A 1 188 ? 7.400 -3.191 63.468 1.00 11.59 2631 VAL A N 1
ATOM 2672 C CA . VAL A 1 188 ? 8.621 -2.480 63.838 1.00 11.76 2631 VAL A CA 1
ATOM 2673 C C . VAL A 1 188 ? 9.513 -2.352 62.610 1.00 13.50 2631 VAL A C 1
ATOM 2674 O O . VAL A 1 188 ? 9.788 -3.349 61.933 1.00 15.23 2631 VAL A O 1
ATOM 2687 N N . THR A 1 189 ? 10.006 -1.137 62.359 1.00 14.09 2632 THR A N 1
ATOM 2688 C CA . THR A 1 189 ? 10.915 -0.858 61.252 1.00 12.95 2632 THR A CA 1
ATOM 2689 C C . THR A 1 189 ? 12.033 0.062 61.731 1.00 11.88 2632 THR A C 1
ATOM 2690 O O . THR A 1 189 ? 11.917 0.735 62.756 1.00 12.86 2632 THR A O 1
ATOM 2701 N N . ASP A 1 190 ? 13.113 0.110 60.952 1.00 13.28 2633 ASP A N 1
ATOM 2702 C CA . ASP A 1 190 ? 14.291 0.915 61.288 1.00 11.12 2633 ASP A CA 1
ATOM 2703 C C . ASP A 1 190 ? 14.803 1.595 60.022 1.00 14.27 2633 ASP A C 1
ATOM 2704 O O . ASP A 1 190 ? 15.954 1.412 59.618 1.00 12.74 2633 ASP A O 1
ATOM 2713 N N . PRO A 1 191 ? 13.962 2.410 59.377 1.00 13.23 2634 PRO A N 1
ATOM 2714 C CA . PRO A 1 191 ? 14.355 2.994 58.078 1.00 13.43 2634 PRO A CA 1
ATOM 2715 C C . PRO A 1 191 ? 15.593 3.877 58.141 1.00 16.55 2634 PRO A C 1
ATOM 2716 O O . PRO A 1 191 ? 16.279 4.030 57.120 1.00 15.47 2634 PRO A O 1
ATOM 2727 N N . ASN A 1 192 ? 15.910 4.459 59.297 1.00 16.13 2635 ASN A N 1
ATOM 2728 C CA . ASN A 1 192 ? 17.094 5.291 59.459 1.00 19.62 2635 ASN A CA 1
ATOM 2729 C C . ASN A 1 192 ? 18.170 4.600 60.290 1.00 15.89 2635 ASN A C 1
ATOM 2730 O O . ASN A 1 192 ? 19.043 5.269 60.852 1.00 16.46 2635 ASN A O 1
ATOM 2741 N N . GLY A 1 193 ? 18.133 3.272 60.369 1.00 15.46 2636 GLY A N 1
ATOM 2742 C CA . GLY A 1 193 ? 19.132 2.554 61.133 1.00 14.00 2636 GLY A CA 1
ATOM 2743 C C . GLY A 1 193 ? 20.479 2.509 60.436 1.00 12.89 2636 GLY A C 1
ATOM 2744 O O . GLY A 1 193 ? 20.592 2.664 59.220 1.00 16.96 2636 GLY A O 1
ATOM 2748 N N . ILE A 1 194 ? 21.531 2.300 61.231 1.00 14.31 2637 ILE A N 1
ATOM 2749 C CA . ILE A 1 194 ? 22.873 2.148 60.684 1.00 13.03 2637 ILE A CA 1
ATOM 2750 C C . ILE A 1 194 ? 23.451 0.758 60.966 1.00 13.63 2637 ILE A C 1
ATOM 2751 O O . ILE A 1 194 ? 24.645 0.545 60.810 1.00 13.23 2637 ILE A O 1
ATOM 2767 N N . GLY A 1 195 ? 22.607 -0.200 61.359 1.00 13.95 2638 GLY A N 1
ATOM 2768 C CA . GLY A 1 195 ? 23.043 -1.570 61.575 1.00 10.06 2638 GLY A CA 1
ATOM 2769 C C . GLY A 1 195 ? 23.205 -1.930 63.037 1.00 13.57 2638 GLY A C 1
ATOM 2770 O O . GLY A 1 195 ? 24.274 -2.382 63.465 1.00 12.98 2638 GLY A O 1
ATOM 2774 N N . VAL A 1 196 ? 22.141 -1.750 63.814 1.00 12.46 2639 VAL A N 1
ATOM 2775 C CA . VAL A 1 196 ? 22.227 -1.879 65.260 1.00 11.96 2639 VAL A CA 1
ATOM 2776 C C . VAL A 1 196 ? 21.164 -2.842 65.778 1.00 13.54 2639 VAL A C 1
ATOM 2777 O O . VAL A 1 196 ? 20.131 -3.085 65.147 1.00 10.29 2639 VAL A O 1
ATOM 2790 N N . GLN A 1 197 ? 21.449 -3.384 66.962 1.00 12.70 2640 GLN A N 1
ATOM 2791 C CA . GLN A 1 197 ? 20.508 -4.171 67.742 1.00 14.64 2640 GLN A CA 1
ATOM 2792 C C . GLN A 1 197 ? 19.896 -3.251 68.789 1.00 11.24 2640 GLN A C 1
ATOM 2793 O O . GLN A 1 197 ? 20.618 -2.691 69.620 1.00 12.78 2640 GLN A O 1
ATOM 2807 N N . THR A 1 198 ? 18.579 -3.087 68.734 1.00 10.93 2641 THR A N 1
ATOM 2808 C CA . THR A 1 198 ? 17.862 -2.190 69.627 1.00 11.29 2641 THR A CA 1
ATOM 2809 C C . THR A 1 198 ? 17.055 -3.014 70.619 1.00 10.74 2641 THR A C 1
ATOM 2810 O O . THR A 1 198 ? 16.315 -3.920 70.226 1.00 10.77 2641 THR A O 1
ATOM 2821 N N . THR A 1 199 ? 17.194 -2.695 71.900 1.00 10.96 2642 THR A N 1
ATOM 2822 C CA . THR A 1 199 ? 16.382 -3.324 72.932 1.00 11.14 2642 THR A CA 1
ATOM 2823 C C . THR A 1 199 ? 15.151 -2.457 73.147 1.00 11.04 2642 THR A C 1
ATOM 2824 O O . THR A 1 199 ? 15.262 -1.302 73.574 1.00 14.67 2642 THR A O 1
ATOM 2835 N N . LEU A 1 200 ? 13.986 -3.004 72.831 1.00 10.05 2643 LEU A N 1
ATOM 2836 C CA . LEU A 1 200 ? 12.710 -2.346 73.073 1.00 9.25 2643 LEU A CA 1
ATOM 2837 C C . LEU A 1 200 ? 12.083 -2.899 74.344 1.00 12.31 2643 LEU A C 1
ATOM 2838 O O . LEU A 1 200 ? 11.993 -4.118 74.513 1.00 13.12 2643 LEU A O 1
ATOM 2854 N N . ARG A 1 201 ? 11.636 -2.010 75.222 1.00 12.23 2644 ARG A N 1
ATOM 2855 C CA . ARG A 1 201 ? 10.948 -2.418 76.446 1.00 13.16 2644 ARG A CA 1
ATOM 2856 C C . ARG A 1 201 ? 9.459 -2.116 76.323 1.00 13.90 2644 ARG A C 1
ATOM 2857 O O . ARG A 1 201 ? 9.063 -0.969 76.089 1.00 16.30 2644 ARG A O 1
ATOM 2878 N N . ALA A 1 202 ? 8.644 -3.152 76.464 1.00 11.24 2645 ALA A N 1
ATOM 2879 C CA . ALA A 1 202 ? 7.202 -3.004 76.566 1.00 11.99 2645 ALA A CA 1
ATOM 2880 C C . ALA A 1 202 ? 6.834 -2.788 78.027 1.00 12.81 2645 ALA A C 1
ATOM 2881 O O . ALA A 1 202 ? 7.256 -3.558 78.890 1.00 13.49 2645 ALA A O 1
ATOM 2888 N N . ALA A 1 203 ? 6.068 -1.733 78.301 1.00 12.43 2646 ALA A N 1
ATOM 2889 C CA . ALA A 1 203 ? 5.608 -1.418 79.647 1.00 10.07 2646 ALA A CA 1
ATOM 2890 C C . ALA A 1 203 ? 4.087 -1.335 79.679 1.00 14.60 2646 ALA A C 1
ATOM 2891 O O . ALA A 1 203 ? 3.483 -0.553 78.936 1.00 14.89 2646 ALA A O 1
ATOM 2898 N N . ALA A 1 204 ? 3.473 -2.120 80.560 1.00 13.67 2647 ALA A N 1
ATOM 2899 C CA . ALA A 1 204 ? 2.047 -1.999 80.807 1.00 11.75 2647 ALA A CA 1
ATOM 2900 C C . ALA A 1 204 ? 1.796 -0.841 81.771 1.00 13.31 2647 ALA A C 1
ATOM 2901 O O . ALA A 1 204 ? 2.703 -0.374 82.460 1.00 12.88 2647 ALA A O 1
ATOM 2908 N N . GLU A 1 205 ? 0.547 -0.367 81.801 1.00 11.31 2648 GLU A N 1
ATOM 2909 C CA . GLU A 1 205 ? 0.218 0.753 82.676 1.00 15.16 2648 GLU A CA 1
ATOM 2910 C C . GLU A 1 205 ? 0.459 0.422 84.143 1.00 12.51 2648 GLU A C 1
ATOM 2911 O O . GLU A 1 205 ? 0.611 1.336 84.960 1.00 14.44 2648 GLU A O 1
ATOM 2923 N N . SER A 1 206 ? 0.539 -0.858 84.496 1.00 11.79 2649 SER A N 1
ATOM 2924 C CA . SER A 1 206 ? 0.834 -1.253 85.869 1.00 14.09 2649 SER A CA 1
ATOM 2925 C C . SER A 1 206 ? 2.293 -1.041 86.242 1.00 14.38 2649 SER A C 1
ATOM 2926 O O . SER A 1 206 ? 2.626 -1.120 87.429 1.00 16.09 2649 SER A O 1
ATOM 2934 N N . GLY A 1 207 ? 3.163 -0.808 85.266 1.00 13.29 2650 GLY A N 1
ATOM 2935 C CA . GLY A 1 207 ? 4.590 -0.754 85.492 1.00 14.75 2650 GLY A CA 1
ATOM 2936 C C . GLY A 1 207 ? 5.297 -2.070 85.267 1.00 14.34 2650 GLY A C 1
ATOM 2937 O O . GLY A 1 207 ? 6.532 -2.123 85.355 1.00 14.60 2650 GLY A O 1
ATOM 2941 N N . ASP A 1 208 ? 4.551 -3.136 85.005 1.00 12.38 2651 ASP A N 1
ATOM 2942 C CA . ASP A 1 208 ? 5.143 -4.400 84.598 1.00 13.06 2651 ASP A CA 1
ATOM 2943 C C . ASP A 1 208 ? 5.724 -4.265 83.195 1.00 10.49 2651 ASP A C 1
ATOM 2944 O O . ASP A 1 208 ? 5.139 -3.605 82.332 1.00 14.27 2651 ASP A O 1
ATOM 2953 N N . MET A 1 209 ? 6.900 -4.857 82.982 1.00 12.14 2652 MET A N 1
ATOM 2954 C CA . MET A 1 209 ? 7.663 -4.639 81.758 1.00 11.52 2652 MET A CA 1
ATOM 2955 C C . MET A 1 209 ? 8.338 -5.927 81.309 1.00 13.90 2652 MET A C 1
ATOM 2956 O O . MET A 1 209 ? 8.529 -6.865 82.086 1.00 14.74 2652 MET A O 1
ATOM 2970 N N . GLU A 1 210 ? 8.731 -5.942 80.037 1.00 11.52 2653 GLU A N 1
ATOM 2971 C CA . GLU A 1 210 ? 9.534 -7.020 79.476 1.00 12.60 2653 GLU A CA 1
ATOM 2972 C C . GLU A 1 210 ? 10.252 -6.464 78.255 1.00 13.60 2653 GLU A C 1
ATOM 2973 O O . GLU A 1 210 ? 9.730 -5.573 77.582 1.00 12.73 2653 GLU A O 1
ATOM 2985 N N . ASN A 1 211 ? 11.454 -6.992 77.988 1.00 13.10 2654 ASN A N 1
ATOM 2986 C CA . ASN A 1 211 ? 12.331 -6.522 76.919 1.00 13.69 2654 ASN A CA 1
ATOM 2987 C C . ASN A 1 211 ? 12.418 -7.533 75.784 1.00 14.59 2654 ASN A C 1
ATOM 2988 O O . ASN A 1 211 ? 12.282 -8.742 75.990 1.00 14.24 2654 ASN A O 1
ATOM 2999 N N . THR A 1 212 ? 12.703 -7.024 74.585 1.00 14.02 2655 THR A N 1
ATOM 3000 C CA . THR A 1 212 ? 13.065 -7.874 73.459 1.00 11.91 2655 THR A CA 1
ATOM 3001 C C . THR A 1 212 ? 14.015 -7.097 72.559 1.00 16.46 2655 THR A C 1
ATOM 3002 O O . THR A 1 212 ? 13.974 -5.866 72.510 1.00 14.46 2655 THR A O 1
ATOM 3013 N N . ASN A 1 213 ? 14.866 -7.825 71.842 1.00 15.29 2656 ASN A N 1
ATOM 3014 C CA . ASN A 1 213 ? 15.836 -7.217 70.945 1.00 14.79 2656 ASN A CA 1
ATOM 3015 C C . ASN A 1 213 ? 15.361 -7.316 69.505 1.00 13.36 2656 ASN A C 1
ATOM 3016 O O . ASN A 1 213 ? 14.827 -8.347 69.083 1.00 14.57 2656 ASN A O 1
ATOM 3027 N N . VAL A 1 214 ? 15.546 -6.233 68.759 1.00 11.78 2657 VAL A N 1
ATOM 3028 C CA . VAL A 1 214 ? 15.315 -6.222 67.323 1.00 15.33 2657 VAL A CA 1
ATOM 3029 C C . VAL A 1 214 ? 16.569 -5.694 66.641 1.00 12.26 2657 VAL A C 1
ATOM 3030 O O . VAL A 1 214 ? 17.185 -4.724 67.098 1.00 15.08 2657 VAL A O 1
ATOM 3043 N N . THR A 1 215 ? 16.957 -6.349 65.552 1.00 12.36 2658 THR A N 1
ATOM 3044 C CA . THR A 1 215 ? 18.154 -5.992 64.810 1.00 15.23 2658 THR A CA 1
ATOM 3045 C C . THR A 1 215 ? 17.761 -5.779 63.358 1.00 12.90 2658 THR A C 1
ATOM 3046 O O . THR A 1 215 ? 17.059 -6.610 62.780 1.00 11.80 2658 THR A O 1
ATOM 3057 N N . PHE A 1 216 ? 18.195 -4.661 62.784 1.00 12.07 2659 PHE A N 1
ATOM 3058 C CA . PHE A 1 216 ? 17.942 -4.353 61.381 1.00 11.86 2659 PHE A CA 1
ATOM 3059 C C . PHE A 1 216 ? 19.281 -4.166 60.689 1.00 12.91 2659 PHE A C 1
ATOM 3060 O O . PHE A 1 216 ? 20.028 -3.232 61.003 1.00 13.12 2659 PHE A O 1
ATOM 3077 N N . ASN A 1 217 ? 19.576 -5.061 59.751 1.00 12.89 2660 ASN A N 1
ATOM 3078 C CA . ASN A 1 217 ? 20.860 -5.059 59.068 1.00 13.48 2660 ASN A CA 1
ATOM 3079 C C . ASN A 1 217 ? 20.984 -3.882 58.117 1.00 10.81 2660 ASN A C 1
ATOM 3080 O O . ASN A 1 217 ? 20.039 -3.536 57.406 1.00 13.27 2660 ASN A O 1
ATOM 3091 N N . VAL A 1 218 ? 22.174 -3.291 58.090 1.00 11.26 2661 VAL A N 1
ATOM 3092 C CA . VAL A 1 218 ? 22.522 -2.238 57.140 1.00 11.49 2661 VAL A CA 1
ATOM 3093 C C . VAL A 1 218 ? 23.244 -2.869 55.952 1.00 14.72 2661 VAL A C 1
ATOM 3094 O O . VAL A 1 218 ? 24.034 -3.808 56.114 1.00 14.72 2661 VAL A O 1
ATOM 3107 N N . ILE A 1 219 ? 22.989 -2.350 54.747 1.00 13.53 2662 ILE A N 1
ATOM 3108 C CA . ILE A 1 219 ? 23.496 -3.034 53.561 1.00 12.74 2662 ILE A CA 1
ATOM 3109 C C . ILE A 1 219 ? 25.013 -2.909 53.470 1.00 13.66 2662 ILE A C 1
ATOM 3110 O O . ILE A 1 219 ? 25.679 -3.774 52.887 1.00 13.84 2662 ILE A O 1
ATOM 3126 N N . THR A 1 220 ? 25.587 -1.871 54.070 1.00 12.48 2663 THR A N 1
ATOM 3127 C CA . THR A 1 220 ? 26.989 -1.528 53.885 1.00 14.54 2663 THR A CA 1
ATOM 3128 C C . THR A 1 220 ? 27.922 -2.243 54.851 1.00 15.59 2663 THR A C 1
ATOM 3129 O O . THR A 1 220 ? 29.116 -1.922 54.887 1.00 14.93 2663 THR A O 1
ATOM 3140 N N . SER A 1 221 ? 27.418 -3.211 55.620 1.00 13.79 2664 SER A N 1
ATOM 3141 C CA . SER A 1 221 ? 28.248 -4.042 56.469 1.00 12.75 2664 SER A CA 1
ATOM 3142 C C . SER A 1 221 ? 28.099 -5.507 56.078 1.00 10.51 2664 SER A C 1
ATOM 3143 O O . SER A 1 221 ? 26.986 -5.962 55.785 1.00 11.72 2664 SER A O 1
ATOM 3151 N N . PRO A 1 222 ? 29.178 -6.274 56.079 1.00 11.38 2665 PRO A N 1
ATOM 3152 C CA . PRO A 1 222 ? 29.039 -7.702 55.774 1.00 11.84 2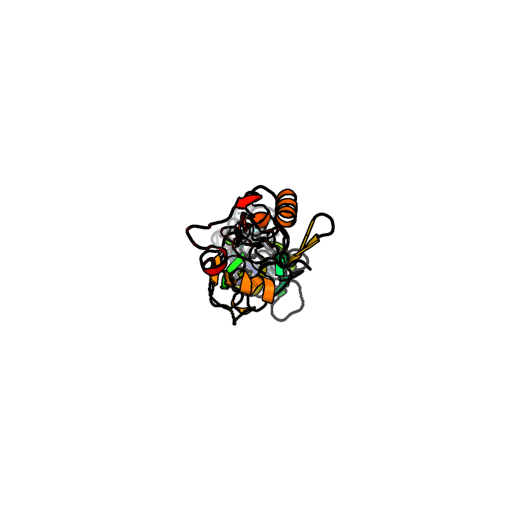665 PRO A CA 1
ATOM 3153 C C . PRO A 1 222 ? 28.417 -8.460 56.939 1.00 14.31 2665 PRO A C 1
ATOM 3154 O O . PRO A 1 222 ? 28.542 -8.071 58.106 1.00 14.47 2665 PRO A O 1
ATOM 3165 N N . ASP A 1 223 ? 27.735 -9.559 56.602 1.00 13.90 2666 ASP A N 1
ATOM 3166 C CA . ASP A 1 223 ? 27.140 -10.444 57.604 1.00 14.61 2666 ASP A CA 1
ATOM 3167 C C . ASP A 1 223 ? 28.236 -11.380 58.095 1.00 17.36 2666 ASP A C 1
ATOM 3168 O O . ASP A 1 223 ? 28.349 -12.539 57.686 1.00 17.66 2666 ASP A O 1
ATOM 3177 N N . SER A 1 224 ? 29.074 -10.837 58.970 1.00 15.74 2667 SER A N 1
ATOM 3178 C CA . SER A 1 224 ? 30.209 -11.542 59.544 1.00 16.89 2667 SER A CA 1
ATOM 3179 C C . SER A 1 224 ? 30.251 -11.251 61.033 1.00 17.84 2667 SER A C 1
ATOM 3180 O O . SER A 1 224 ? 30.028 -10.115 61.451 1.00 15.65 2667 SER A O 1
ATOM 3188 N N . ALA A 1 225 ? 30.543 -12.274 61.836 1.00 19.68 2668 ALA A N 1
ATOM 3189 C CA . ALA A 1 225 ? 30.681 -12.051 63.270 1.00 17.00 2668 ALA A CA 1
ATOM 3190 C C . ALA A 1 225 ? 31.814 -11.082 63.592 1.00 17.63 2668 ALA A C 1
ATOM 3191 O O . ALA A 1 225 ? 31.852 -10.543 64.705 1.00 18.87 2668 ALA A O 1
ATOM 3198 N N . GLN A 1 226 ? 32.728 -10.840 62.641 1.00 17.14 2669 GLN A N 1
ATOM 3199 C CA . GLN A 1 226 ? 33.835 -9.908 62.828 1.00 17.36 2669 GLN A CA 1
ATOM 3200 C C . GLN A 1 226 ? 33.499 -8.485 62.406 1.00 15.64 2669 GLN A C 1
ATOM 3201 O O . GLN A 1 226 ? 34.317 -7.586 62.623 1.00 18.19 2669 GLN A O 1
ATOM 3215 N N . ALA A 1 227 ? 32.336 -8.260 61.801 1.00 14.58 2670 ALA A N 1
ATOM 3216 C CA . ALA A 1 227 ? 31.940 -6.920 61.396 1.00 15.68 2670 ALA A CA 1
ATOM 3217 C C . ALA A 1 227 ? 31.596 -6.069 62.611 1.00 14.84 2670 ALA A C 1
ATOM 3218 O O . ALA A 1 227 ? 31.190 -6.579 63.660 1.00 14.11 2670 ALA A O 1
ATOM 3225 N N . SER A 1 228 ? 31.761 -4.755 62.456 1.00 14.80 2671 SER A N 1
ATOM 3226 C CA . SER A 1 228 ? 31.411 -3.826 63.528 1.00 14.87 2671 SER A CA 1
ATOM 3227 C C . SER A 1 228 ? 29.899 -3.698 63.676 1.00 14.63 2671 SER A C 1
ATOM 3228 O O . SER A 1 228 ? 29.368 -3.751 64.792 1.00 13.50 2671 SER A O 1
ATOM 3236 N N . MET A 1 229 ? 29.197 -3.522 62.564 1.00 11.45 2672 MET A N 1
ATOM 3237 C CA . MET A 1 229 ? 27.754 -3.350 62.549 1.00 11.54 2672 MET A CA 1
ATOM 3238 C C . MET A 1 229 ? 27.065 -4.636 62.113 1.00 15.25 2672 MET A C 1
ATOM 3239 O O . MET A 1 229 ? 27.687 -5.569 61.592 1.00 14.89 2672 MET A O 1
ATOM 3253 N N . TRP A 1 230 ? 25.747 -4.659 62.307 1.00 12.77 2673 TRP A N 1
ATOM 3254 C CA . TRP A 1 230 ? 24.911 -5.746 61.805 1.00 14.39 2673 TRP A CA 1
ATOM 3255 C C . TRP A 1 230 ? 24.538 -5.451 60.355 1.00 12.20 2673 TRP A C 1
ATOM 3256 O O . TRP A 1 230 ? 23.896 -4.432 60.080 1.00 13.47 2673 TRP A O 1
ATOM 3277 N N . GLY A 1 231 ? 24.907 -6.347 59.427 1.00 11.65 2674 GLY A N 1
ATOM 3278 C CA . GLY A 1 231 ? 24.789 -6.048 58.012 1.00 8.73 2674 GLY A CA 1
ATOM 3279 C C . GLY A 1 231 ? 24.321 -7.232 57.185 1.00 14.13 2674 GLY A C 1
ATOM 3280 O O . GLY A 1 231 ? 24.282 -8.371 57.655 1.00 14.42 2674 GLY A O 1
ATOM 3284 N N . ASN A 1 232 ? 23.967 -6.937 55.926 1.00 16.08 2675 ASN A N 1
ATOM 3285 C CA . ASN A 1 232 ? 23.594 -7.968 54.957 1.00 12.60 2675 ASN A CA 1
ATOM 3286 C C . ASN A 1 232 ? 24.195 -7.671 53.591 1.00 14.07 2675 ASN A C 1
ATOM 3287 O O . ASN A 1 232 ? 23.552 -7.877 52.559 1.00 14.19 2675 ASN A O 1
ATOM 3298 N N . MET A 1 233 ? 25.438 -7.200 53.564 1.00 12.56 2676 MET A N 1
ATOM 3299 C CA . MET A 1 233 ? 26.090 -6.878 52.301 1.00 13.08 2676 MET A CA 1
ATOM 3300 C C . MET A 1 233 ? 26.097 -8.100 51.388 1.00 14.26 2676 MET A C 1
ATOM 3301 O O . MET A 1 233 ? 26.243 -9.234 51.846 1.00 13.66 2676 MET A O 1
ATOM 3315 N N . ALA A 1 234 ? 25.931 -7.863 50.086 1.00 13.46 2677 ALA A N 1
ATOM 3316 C CA . ALA A 1 234 ? 26.024 -8.949 49.113 1.00 12.21 2677 ALA A CA 1
ATOM 3317 C C . ALA A 1 234 ? 27.372 -9.650 49.228 1.00 12.84 2677 ALA A C 1
ATOM 3318 O O . ALA A 1 234 ? 28.427 -9.012 49.162 1.00 14.58 2677 ALA A O 1
ATOM 3325 N N . GLU A 1 235 ? 27.337 -10.975 49.382 1.00 13.85 2678 GLU A N 1
ATOM 3326 C CA . GLU A 1 235 ? 28.581 -11.736 49.466 1.00 13.69 2678 GLU A CA 1
ATOM 3327 C C . GLU A 1 235 ? 29.250 -11.838 48.103 1.00 13.70 2678 GLU A C 1
ATOM 3328 O O . GLU A 1 235 ? 30.483 -11.813 48.007 1.00 14.07 2678 GLU A O 1
ATOM 3340 N N . THR A 1 236 ? 28.447 -12.017 47.057 1.00 12.85 2679 THR A N 1
ATOM 3341 C CA . THR A 1 236 ? 28.899 -12.012 45.673 1.00 14.80 2679 THR A CA 1
ATOM 3342 C C . THR A 1 236 ? 27.876 -11.265 44.827 1.00 11.76 2679 THR A C 1
ATOM 3343 O O . THR A 1 236 ? 26.715 -11.108 45.213 1.00 15.80 2679 THR A O 1
ATOM 3354 N N . LEU A 1 237 ? 28.321 -10.806 43.658 1.00 14.75 2680 LEU A N 1
ATOM 3355 C CA . LEU A 1 237 ? 27.441 -10.283 42.625 1.00 12.96 2680 LEU A CA 1
ATOM 3356 C C . LEU A 1 237 ? 27.831 -10.920 41.296 1.00 12.31 2680 LEU A C 1
ATOM 3357 O O . LEU A 1 237 ? 28.990 -11.272 41.083 1.00 13.66 2680 LEU A O 1
ATOM 3373 N N . THR A 1 238 ? 26.860 -11.073 40.408 1.00 13.39 2681 THR A N 1
ATOM 3374 C CA . THR A 1 238 ? 27.110 -11.693 39.112 1.00 12.81 2681 THR A CA 1
ATOM 3375 C C . THR A 1 238 ? 26.683 -10.773 37.978 1.00 14.84 2681 THR A C 1
ATOM 3376 O O . THR A 1 238 ? 25.621 -10.145 38.028 1.00 17.96 2681 THR A O 1
ATOM 3387 N N . ALA A 1 239 ? 27.514 -10.710 36.940 1.00 18.28 2682 ALA A N 1
ATOM 3388 C CA . ALA A 1 239 ? 27.189 -9.943 35.744 1.00 12.96 2682 ALA A CA 1
ATOM 3389 C C . ALA A 1 239 ? 27.639 -10.746 34.530 1.00 16.60 2682 ALA A C 1
ATOM 3390 O O . ALA A 1 239 ? 28.840 -10.903 34.295 1.00 16.78 2682 ALA A O 1
ATOM 3397 N N . SER A 1 240 ? 26.664 -11.277 33.795 1.00 20.79 2683 SER A N 1
ATOM 3398 C CA A SER A 1 240 ? 26.891 -11.965 32.528 0.65 21.21 2683 SER A CA 1
ATOM 3399 C CA B SER A 1 240 ? 26.896 -11.962 32.523 0.35 21.21 2683 SER A CA 1
ATOM 3400 C C . SER A 1 240 ? 27.973 -13.041 32.652 1.00 18.88 2683 SER A C 1
ATOM 3401 O O . SER A 1 240 ? 28.975 -13.056 31.931 1.00 22.69 2683 SER A O 1
ATOM 3414 N N . GLY A 1 241 ? 27.736 -13.968 33.580 1.00 18.42 2684 GLY A N 1
ATOM 3415 C CA . GLY A 1 241 ? 28.596 -15.122 33.737 1.00 19.19 2684 GLY A CA 1
ATOM 3416 C C . GLY A 1 241 ? 29.890 -14.880 34.475 1.00 18.81 2684 GLY A C 1
ATOM 3417 O O . GLY A 1 241 ? 30.724 -15.787 34.535 1.00 23.40 2684 GLY A O 1
ATOM 3421 N N . VAL A 1 242 ? 30.090 -13.690 35.037 1.00 20.43 2685 VAL A N 1
ATOM 3422 C CA . VAL A 1 242 ? 31.266 -13.378 35.839 1.00 17.19 2685 VAL A CA 1
ATOM 3423 C C . VAL A 1 242 ? 30.781 -13.070 37.249 1.00 17.29 2685 VAL A C 1
ATOM 3424 O O . VAL A 1 242 ? 29.849 -12.279 37.426 1.00 16.16 2685 VAL A O 1
ATOM 3437 N N . THR A 1 243 ? 31.389 -13.717 38.241 1.00 18.39 2686 THR A N 1
ATOM 3438 C CA . THR A 1 243 ? 30.987 -13.588 39.637 1.00 15.65 2686 THR A CA 1
ATOM 3439 C C . THR A 1 243 ? 32.075 -12.857 40.411 1.00 17.70 2686 THR A C 1
ATOM 3440 O O . THR A 1 243 ? 33.259 -13.177 40.275 1.00 18.99 2686 THR A O 1
ATOM 3451 N N . PHE A 1 244 ? 31.663 -11.886 41.226 1.00 16.06 2687 PHE A N 1
ATOM 3452 C CA . PHE A 1 244 ? 32.569 -10.994 41.940 1.00 13.21 2687 PHE A CA 1
ATOM 3453 C C . PHE A 1 244 ? 32.318 -11.113 43.440 1.00 15.11 2687 PHE A C 1
ATOM 3454 O O . PHE A 1 244 ? 31.167 -11.074 43.880 1.00 16.80 2687 PHE A O 1
ATOM 3471 N N . LYS A 1 245 ? 33.391 -11.234 44.220 1.00 12.43 2688 LYS A N 1
ATOM 3472 C CA . LYS A 1 245 ? 33.287 -11.353 45.674 1.00 13.30 2688 LYS A CA 1
ATOM 3473 C C . LYS A 1 245 ? 33.354 -9.975 46.322 1.00 15.32 2688 LYS A C 1
ATOM 3474 O O . LYS A 1 245 ? 34.075 -9.088 45.854 1.00 14.44 2688 LYS A O 1
ATOM 3493 N N . ARG A 1 246 ? 32.595 -9.795 47.407 1.00 13.00 2689 ARG A N 1
ATOM 3494 C CA . ARG A 1 246 ? 32.697 -8.560 48.160 1.00 14.69 2689 ARG A CA 1
ATOM 3495 C C . ARG A 1 246 ? 34.139 -8.373 48.624 1.00 13.65 2689 ARG A C 1
ATOM 3496 O O . ARG A 1 246 ? 34.896 -9.342 48.726 1.00 16.47 2689 ARG A O 1
ATOM 3517 N N . PRO A 1 247 ? 34.545 -7.139 48.909 1.00 14.43 2690 PRO A N 1
ATOM 3518 C CA . PRO A 1 247 ? 35.872 -6.928 49.499 1.00 15.24 2690 PRO A CA 1
ATOM 3519 C C . PRO A 1 247 ? 35.960 -7.530 50.894 1.00 19.73 2690 PRO A C 1
ATOM 3520 O O . PRO A 1 247 ? 34.955 -7.758 51.573 1.00 14.87 2690 PRO A O 1
ATOM 3531 N N . TYR A 1 248 ? 37.198 -7.780 51.315 1.00 16.92 2691 TYR A N 1
ATOM 3532 C CA . TYR A 1 248 ? 37.480 -8.390 52.607 1.00 17.62 2691 TYR A CA 1
ATOM 3533 C C . TYR A 1 248 ? 37.581 -7.334 53.697 1.00 15.79 2691 TYR A C 1
ATOM 3534 O O . TYR A 1 248 ? 38.145 -6.255 53.485 1.00 16.25 2691 TYR A O 1
ATOM 3552 N N . LEU A 1 249 ? 37.050 -7.660 54.873 1.00 16.73 2692 LEU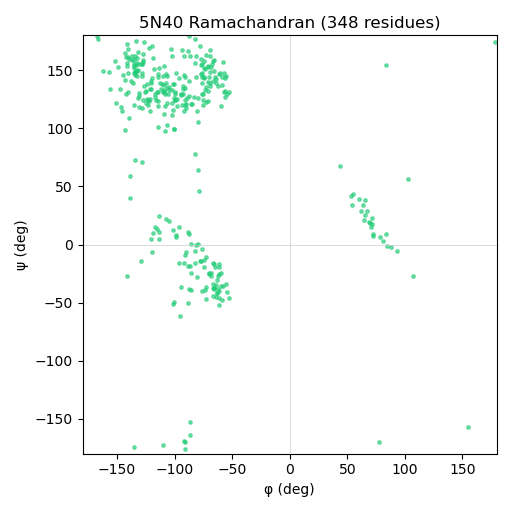 A N 1
ATOM 3553 C CA . LEU A 1 249 ? 37.375 -6.894 56.065 1.00 16.99 2692 LEU A CA 1
ATOM 3554 C C . LEU A 1 249 ? 38.850 -7.063 56.404 1.00 12.70 2692 LEU A C 1
ATOM 3555 O O . LEU A 1 249 ? 39.454 -8.103 56.138 1.00 17.24 2692 LEU A O 1
ATOM 3571 N N . ALA A 1 250 ? 39.428 -6.022 57.002 1.00 15.20 2693 ALA A N 1
ATOM 3572 C CA . ALA A 1 250 ? 40.790 -6.131 57.513 1.00 16.38 2693 ALA A CA 1
ATOM 3573 C C . ALA A 1 250 ? 40.919 -7.320 58.458 1.00 22.15 2693 ALA A C 1
ATOM 3574 O O . ALA A 1 250 ? 41.911 -8.059 58.416 1.00 18.87 2693 ALA A O 1
ATOM 3581 N N . ALA A 1 251 ? 39.909 -7.532 59.302 1.00 18.30 2694 ALA A N 1
ATOM 3582 C CA . ALA A 1 251 ? 39.917 -8.653 60.234 1.00 19.81 2694 ALA A CA 1
ATOM 3583 C C . ALA A 1 251 ? 39.872 -10.001 59.525 1.00 15.56 2694 ALA A C 1
ATOM 3584 O O . ALA A 1 251 ? 40.222 -11.017 60.133 1.00 20.11 2694 ALA A O 1
ATOM 3591 N N . GLU A 1 252 ? 39.439 -10.038 58.264 1.00 19.12 2695 GLU A N 1
ATOM 3592 C CA . GLU A 1 252 ? 39.443 -11.263 57.471 1.00 18.53 2695 GLU A CA 1
ATOM 3593 C C . GLU A 1 252 ? 40.767 -11.512 56.755 1.00 24.13 2695 GLU A C 1
ATOM 3594 O O . GLU A 1 252 ? 41.031 -12.651 56.345 1.00 21.05 2695 GLU A O 1
ATOM 3606 N N . LYS A 1 253 ? 41.602 -10.486 56.597 1.00 18.37 2696 LYS A N 1
ATOM 3607 C CA . LYS A 1 253 ? 42.902 -10.606 55.936 1.00 21.21 2696 LYS A CA 1
ATOM 3608 C C . LYS A 1 253 ? 43.942 -9.883 56.779 1.00 23.40 2696 LYS A C 1
ATOM 3609 O O . LYS A 1 253 ? 44.413 -8.794 56.422 1.00 24.62 2696 LYS A O 1
ATOM 3628 N N . PRO A 1 254 ? 44.313 -10.464 57.924 1.00 21.41 2697 PRO A N 1
ATOM 3629 C CA . PRO A 1 254 ? 45.235 -9.770 58.836 1.00 22.88 2697 PRO A CA 1
ATOM 3630 C C . PRO A 1 254 ? 46.623 -9.575 58.275 1.00 25.82 2697 PRO A C 1
ATOM 3631 O O . PRO A 1 254 ? 47.368 -8.745 58.807 1.00 28.51 2697 PRO A O 1
ATOM 3642 N N . GLY A 1 255 ? 46.992 -10.301 57.222 1.00 24.70 2698 GLY A N 1
ATOM 3643 C CA . GLY A 1 255 ? 48.335 -10.245 56.688 1.00 36.67 2698 GLY A CA 1
ATOM 3644 C C . GLY A 1 255 ? 48.640 -9.088 55.763 1.00 38.65 2698 GLY A C 1
ATOM 3645 O O . GLY A 1 255 ? 49.777 -8.986 55.292 1.00 38.00 2698 GLY A O 1
ATOM 3649 N N . THR A 1 256 ? 47.683 -8.209 55.480 1.00 31.23 2699 THR A N 1
ATOM 3650 C CA . THR A 1 256 ? 47.936 -7.065 54.618 1.00 34.24 2699 THR A CA 1
ATOM 3651 C C . THR A 1 256 ? 47.977 -5.779 55.434 1.00 30.86 2699 THR A C 1
ATOM 3652 O O . THR A 1 256 ? 47.269 -5.628 56.436 1.00 31.07 2699 THR A O 1
ATOM 3663 N N . ILE A 1 257 ? 48.814 -4.853 54.977 1.00 24.82 2700 ILE A N 1
ATOM 3664 C CA . ILE A 1 257 ? 49.072 -3.604 55.689 1.00 31.71 2700 ILE A CA 1
ATOM 3665 C C . ILE A 1 257 ? 48.047 -2.534 55.333 1.00 34.14 2700 ILE A C 1
ATOM 3666 O O . ILE A 1 257 ? 47.620 -1.763 56.197 1.00 29.94 2700 ILE A O 1
ATOM 3682 N N . GLY A 1 258 ? 47.646 -2.455 54.067 1.00 27.08 2701 GLY A N 1
ATOM 3683 C CA . GLY A 1 258 ? 46.706 -1.426 53.662 1.00 27.54 2701 GLY A CA 1
ATOM 3684 C C . GLY A 1 258 ? 45.358 -1.608 54.337 1.00 20.83 2701 GLY A C 1
ATOM 3685 O O . GLY A 1 258 ? 44.858 -2.724 54.485 1.00 23.42 2701 GLY A O 1
ATOM 3689 N N . THR A 1 259 ? 44.767 -0.487 54.755 1.00 26.84 2702 THR A N 1
ATOM 3690 C CA . THR A 1 259 ? 43.430 -0.481 55.335 1.00 23.79 2702 THR A CA 1
ATOM 3691 C C . THR A 1 259 ? 42.659 0.736 54.848 1.00 19.77 2702 THR A C 1
ATOM 3692 O O . THR A 1 259 ? 43.230 1.711 54.351 1.00 26.88 2702 THR A O 1
ATOM 3703 N N . ASN A 1 260 ? 41.339 0.657 54.993 1.00 21.47 2703 ASN A N 1
ATOM 3704 C CA . ASN A 1 260 ? 40.440 1.747 54.630 1.00 19.99 2703 ASN A CA 1
ATOM 3705 C C . ASN A 1 260 ? 39.219 1.667 55.531 1.00 19.64 2703 ASN A C 1
ATOM 3706 O O . ASN A 1 260 ? 38.545 0.633 55.551 1.00 17.49 2703 ASN A O 1
ATOM 3717 N N . VAL A 1 261 ? 38.945 2.732 56.284 1.00 18.98 2704 VAL A N 1
ATOM 3718 C CA . VAL A 1 261 ? 37.732 2.816 57.089 1.00 20.29 2704 VAL A CA 1
ATOM 3719 C C . VAL A 1 261 ? 36.642 3.454 56.242 1.00 21.01 2704 VAL A C 1
ATOM 3720 O O . VAL A 1 261 ? 36.784 4.589 55.775 1.00 22.60 2704 VAL A O 1
ATOM 3733 N N . GLU A 1 262 ? 35.543 2.728 56.055 1.00 17.71 2705 GLU A N 1
ATOM 3734 C CA . GLU A 1 262 ? 34.462 3.222 55.217 1.00 17.22 2705 GLU A CA 1
ATOM 3735 C C . GLU A 1 262 ? 33.172 2.538 55.638 1.00 14.87 2705 GLU A C 1
ATOM 3736 O O . GLU A 1 262 ? 33.157 1.320 55.843 1.00 16.88 2705 GLU A O 1
ATOM 3748 N N . ASN A 1 263 ? 32.104 3.330 55.781 1.00 16.49 2706 ASN A N 1
ATOM 3749 C CA . ASN A 1 263 ? 30.785 2.827 56.164 1.00 15.59 2706 ASN A CA 1
ATOM 3750 C C . ASN A 1 263 ? 30.865 2.036 57.465 1.00 15.42 2706 ASN A C 1
ATOM 3751 O O . ASN A 1 263 ? 30.278 0.960 57.594 1.00 16.08 2706 ASN A O 1
ATOM 3762 N N . ASN A 1 264 ? 31.612 2.576 58.431 1.00 17.19 2707 ASN A N 1
ATOM 3763 C CA . ASN A 1 264 ? 31.696 2.043 59.791 1.00 15.76 2707 ASN A CA 1
ATOM 3764 C C . ASN A 1 264 ? 32.331 0.658 59.845 1.00 16.40 2707 ASN A C 1
ATOM 3765 O O . ASN A 1 264 ? 32.133 -0.087 60.818 1.00 18.73 2707 ASN A O 1
ATOM 3776 N N . GLU A 1 265 ? 33.097 0.302 58.820 1.00 15.60 2708 GLU A N 1
ATOM 3777 C CA . GLU A 1 265 ? 33.871 -0.930 58.794 1.00 15.86 2708 GLU A CA 1
ATOM 3778 C C . GLU A 1 265 ? 35.292 -0.626 58.332 1.00 20.82 2708 GLU A C 1
ATOM 3779 O O . GLU A 1 265 ? 35.544 0.364 57.636 1.00 21.33 2708 GLU A O 1
ATOM 3791 N N . THR A 1 266 ? 36.222 -1.503 58.716 1.00 17.70 2709 THR A N 1
ATOM 3792 C CA . THR A 1 266 ? 37.630 -1.381 58.352 1.00 16.63 2709 THR A CA 1
ATOM 3793 C C . THR A 1 266 ? 37.978 -2.454 57.331 1.00 19.68 2709 THR A C 1
ATOM 3794 O O . THR A 1 266 ? 37.901 -3.652 57.625 1.00 16.22 2709 THR A O 1
ATOM 3805 N N . TRP A 1 267 ? 38.394 -2.018 56.152 1.00 19.06 2710 TRP A N 1
ATOM 3806 C CA . TRP A 1 267 ? 38.583 -2.899 55.013 1.00 16.21 2710 TRP A CA 1
ATOM 3807 C C . TRP A 1 267 ? 40.059 -3.134 54.735 1.00 17.50 2710 TRP A C 1
ATOM 3808 O O . TRP A 1 267 ? 40.895 -2.244 54.915 1.00 22.33 2710 TRP A O 1
ATOM 3829 N N . ALA A 1 268 ? 40.365 -4.348 54.290 1.00 17.71 2711 ALA A N 1
ATOM 3830 C CA . ALA A 1 268 ? 41.696 -4.664 53.799 1.00 18.13 2711 ALA A CA 1
ATOM 3831 C C . ALA A 1 268 ? 41.898 -4.054 52.417 1.00 15.45 2711 ALA A C 1
ATOM 3832 O O . ALA A 1 268 ? 40.974 -4.014 51.600 1.00 18.02 2711 ALA A O 1
ATOM 3839 N N . MET A 1 269 ? 43.119 -3.588 52.157 1.00 18.42 2712 MET A N 1
ATOM 3840 C CA . MET A 1 269 ? 43.461 -2.942 50.897 1.00 18.20 2712 MET A CA 1
ATOM 3841 C C . MET A 1 269 ? 44.794 -3.487 50.402 1.00 21.64 2712 MET A C 1
ATOM 3842 O O . MET A 1 269 ? 45.638 -3.908 51.197 1.00 20.14 2712 MET A O 1
ATOM 3856 N N . PHE A 1 270 ? 44.980 -3.469 49.080 1.00 22.58 2713 PHE A N 1
ATOM 3857 C CA . PHE A 1 270 ? 46.025 -4.251 48.436 1.00 24.09 2713 PHE A CA 1
ATOM 3858 C C . PHE A 1 270 ? 46.674 -3.465 47.304 1.00 22.04 2713 PHE A C 1
ATOM 3859 O O . PHE A 1 270 ? 46.023 -2.666 46.628 1.00 20.55 2713 PHE A O 1
ATOM 3876 N N . ASN A 1 271 ? 47.967 -3.709 47.097 1.00 22.67 2714 ASN A N 1
ATOM 3877 C CA . ASN A 1 271 ? 48.607 -3.299 45.856 1.00 25.03 2714 ASN A CA 1
ATOM 3878 C C . ASN A 1 271 ? 48.433 -4.416 44.833 1.00 25.84 2714 ASN A C 1
ATOM 3879 O O . ASN A 1 271 ? 47.840 -5.461 45.115 1.00 21.22 2714 ASN A O 1
ATOM 3890 N N . GLN A 1 272 ? 48.957 -4.202 43.625 1.00 21.41 2715 GLN A N 1
ATOM 3891 C CA . GLN A 1 272 ? 48.682 -5.133 42.535 1.00 22.45 2715 GLN A CA 1
ATOM 3892 C C . GLN A 1 272 ? 49.251 -6.520 42.823 1.00 23.90 2715 GLN A C 1
ATOM 3893 O O . GLN A 1 272 ? 48.576 -7.534 42.613 1.00 25.06 2715 GLN A O 1
ATOM 3907 N N . SER A 1 273 ? 50.496 -6.593 43.300 1.00 24.81 2716 SER A N 1
ATOM 3908 C CA . SER A 1 273 ? 51.108 -7.902 43.511 1.00 28.36 2716 SER A CA 1
ATOM 3909 C C . SER A 1 273 ? 50.394 -8.680 44.611 1.00 24.19 2716 SER A C 1
ATOM 3910 O O . SER A 1 273 ? 50.224 -9.901 44.506 1.00 21.97 2716 SER A O 1
ATOM 3918 N N . GLN A 1 274 ? 49.965 -7.993 45.672 1.00 20.89 2717 GLN A N 1
ATOM 3919 C CA . GLN A 1 274 ? 49.214 -8.661 46.731 1.00 26.10 2717 GLN A CA 1
ATOM 3920 C C . GLN A 1 274 ? 47.895 -9.208 46.206 1.00 25.48 2717 GLN A C 1
ATOM 3921 O O . GLN A 1 274 ? 47.481 -10.317 46.569 1.00 23.25 2717 GLN A O 1
ATOM 3935 N N . ALA A 1 275 ? 47.208 -8.430 45.370 1.00 25.88 2718 ALA A N 1
ATOM 3936 C CA . ALA A 1 275 ? 45.912 -8.854 44.853 1.00 23.94 2718 ALA A CA 1
ATOM 3937 C C . ALA A 1 275 ? 46.038 -10.135 44.039 1.00 22.86 2718 ALA A C 1
ATOM 3938 O O . ALA A 1 275 ? 45.320 -11.111 44.278 1.00 27.09 2718 ALA A O 1
ATOM 3945 N N . VAL A 1 276 ? 46.953 -10.151 43.067 1.00 24.76 2719 VAL A N 1
ATOM 3946 C CA . VAL A 1 276 ? 47.055 -11.301 42.177 1.00 24.07 2719 VAL A CA 1
ATOM 3947 C C . VAL A 1 276 ? 47.569 -12.523 42.921 1.00 26.06 2719 VAL A C 1
ATOM 3948 O O . VAL A 1 276 ? 47.271 -13.659 42.539 1.00 26.90 2719 VAL A O 1
ATOM 3961 N N . ALA A 1 277 ? 48.345 -12.324 43.989 1.00 26.24 2720 ALA A N 1
ATOM 3962 C CA . ALA A 1 277 ? 48.744 -13.452 44.817 1.00 26.89 2720 ALA A CA 1
ATOM 3963 C C . ALA A 1 277 ? 47.571 -14.014 45.607 1.00 30.34 2720 ALA A C 1
ATOM 3964 O O . ALA A 1 277 ? 47.589 -15.197 45.965 1.00 30.06 2720 ALA A O 1
ATOM 3971 N N . MET A 1 278 ? 46.546 -13.202 45.867 1.00 25.58 2721 MET A N 1
ATOM 3972 C CA . MET A 1 278 ? 45.422 -13.627 46.691 1.00 26.68 2721 MET A CA 1
ATOM 3973 C C . MET A 1 278 ? 44.333 -14.323 45.887 1.00 28.06 2721 MET A C 1
ATOM 3974 O O . MET A 1 278 ? 43.729 -15.287 46.375 1.00 26.27 2721 MET A O 1
ATOM 3988 N N . CYS A 1 279 ? 44.052 -13.852 44.678 1.00 25.47 2722 CYS A N 1
ATOM 3989 C CA . CYS A 1 279 ? 42.936 -14.390 43.907 1.00 27.26 2722 CYS A CA 1
ATOM 3990 C C . CYS A 1 279 ? 43.057 -13.919 42.462 1.00 25.08 2722 CYS A C 1
ATOM 3991 O O . CYS A 1 279 ? 43.958 -13.152 42.104 1.00 23.83 2722 CYS A O 1
ATOM 3998 N N . THR A 1 280 ? 42.129 -14.386 41.632 1.00 22.84 2723 THR A N 1
ATOM 3999 C CA . THR A 1 280 ? 42.000 -13.892 40.267 1.00 25.89 2723 THR A CA 1
ATOM 4000 C C . THR A 1 280 ? 41.355 -12.512 40.301 1.00 19.26 2723 THR A C 1
ATOM 4001 O O . THR A 1 280 ? 40.260 -12.347 40.851 1.00 26.30 2723 THR A O 1
ATOM 4012 N N . VAL A 1 281 ? 42.023 -11.526 39.711 1.00 18.24 2724 VAL A N 1
ATOM 4013 C CA . VAL A 1 281 ? 41.504 -10.161 39.672 1.00 20.16 2724 VAL A CA 1
ATOM 4014 C C . VAL A 1 281 ? 40.712 -9.992 38.381 1.00 20.06 2724 VAL A C 1
ATOM 4015 O O . VAL A 1 281 ? 41.222 -10.331 37.300 1.00 21.83 2724 VAL A O 1
ATOM 4028 N N . PRO A 1 282 ? 39.476 -9.498 38.424 1.00 17.25 2725 PRO A N 1
ATOM 4029 C CA . PRO A 1 282 ? 38.709 -9.357 37.182 1.00 21.03 2725 PRO A CA 1
ATOM 4030 C C . PRO A 1 282 ? 39.317 -8.308 36.261 1.00 22.26 2725 PRO A C 1
ATOM 4031 O O . PRO A 1 282 ? 40.071 -7.423 36.673 1.00 18.43 2725 PRO A O 1
ATOM 4042 N N . SER A 1 283 ? 38.992 -8.432 34.978 1.00 20.81 2726 SER A N 1
ATOM 4043 C CA . SER A 1 283 ? 39.413 -7.425 34.023 1.00 22.55 2726 SER A CA 1
ATOM 4044 C C . SER A 1 283 ? 38.657 -6.123 34.273 1.00 18.94 2726 SER A C 1
ATOM 4045 O O . SER A 1 283 ? 37.614 -6.095 34.931 1.00 20.72 2726 SER A O 1
ATOM 4053 N N . SER A 1 284 ? 39.190 -5.029 33.727 1.00 19.31 2727 SER A N 1
ATOM 4054 C CA . SER A 1 284 ? 38.522 -3.746 33.900 1.00 18.37 2727 SER A CA 1
ATOM 4055 C C . SER A 1 284 ? 37.164 -3.731 33.201 1.00 20.20 2727 SER A C 1
ATOM 4056 O O . SER A 1 284 ? 36.199 -3.167 33.726 1.00 18.19 2727 SER A O 1
ATOM 4064 N N . SER A 1 285 ? 37.053 -4.357 32.024 1.00 20.77 2728 SER A N 1
ATOM 4065 C CA . SER A 1 285 ? 35.746 -4.388 31.368 1.00 16.14 2728 SER A CA 1
ATOM 4066 C C . SER A 1 285 ? 34.742 -5.221 32.161 1.00 18.58 2728 SER A C 1
ATOM 4067 O O . SER A 1 285 ? 33.549 -4.896 32.179 1.00 17.50 2728 SER A O 1
ATOM 4075 N N . GLN A 1 286 ? 35.197 -6.290 32.814 1.00 19.24 2729 GLN A N 1
ATOM 4076 C CA . GLN A 1 286 ? 34.307 -7.062 33.678 1.00 18.16 2729 GLN A CA 1
ATOM 4077 C C . GLN A 1 286 ? 33.775 -6.206 34.820 1.00 18.11 2729 GLN A C 1
ATOM 4078 O O . GLN A 1 286 ? 32.573 -6.205 35.099 1.00 18.03 2729 GLN A O 1
ATOM 4092 N N . LEU A 1 287 ? 34.658 -5.453 35.481 1.00 17.75 2730 LEU A N 1
ATOM 4093 C CA . LEU A 1 287 ? 34.220 -4.576 36.561 1.00 16.84 2730 LEU A CA 1
ATOM 4094 C C . LEU A 1 287 ? 33.260 -3.510 36.054 1.00 15.34 2730 LEU A C 1
ATOM 4095 O O . LEU A 1 287 ? 32.293 -3.163 36.736 1.00 17.05 2730 LEU A O 1
ATOM 4111 N N . VAL A 1 288 ? 33.504 -2.976 34.853 1.00 15.95 2731 VAL A N 1
ATOM 4112 C CA . VAL A 1 288 ? 32.604 -1.966 34.312 1.00 17.56 2731 VAL A CA 1
ATOM 4113 C C . VAL A 1 288 ? 31.238 -2.573 34.026 1.00 15.81 2731 VAL A C 1
ATOM 4114 O O . VAL A 1 288 ? 30.206 -1.924 34.229 1.00 17.41 2731 VAL A O 1
ATOM 4127 N N . SER A 1 289 ? 31.208 -3.825 33.553 1.00 17.65 2732 SER A N 1
ATOM 4128 C CA . SER A 1 289 ? 29.929 -4.486 33.306 1.00 17.49 2732 SER A CA 1
ATOM 4129 C C . SER A 1 289 ? 29.150 -4.684 34.605 1.00 17.07 2732 SER A C 1
ATOM 4130 O O . SER A 1 289 ? 27.915 -4.614 34.605 1.00 15.70 2732 SER A O 1
ATOM 4138 N N . LEU A 1 290 ? 29.847 -4.942 35.713 1.00 16.02 2733 LEU A N 1
ATOM 4139 C CA . LEU A 1 290 ? 29.168 -5.004 37.007 1.00 16.51 2733 LEU A CA 1
ATOM 4140 C C . LEU A 1 290 ? 28.626 -3.633 37.403 1.00 15.93 2733 LEU A C 1
ATOM 4141 O O . LEU A 1 290 ? 27.478 -3.520 37.856 1.00 17.48 2733 LEU A O 1
ATOM 4157 N N . TYR A 1 291 ? 29.429 -2.576 37.225 1.00 17.15 2734 TYR A N 1
ATOM 4158 C CA . TYR A 1 291 ? 28.933 -1.224 37.454 1.00 16.38 2734 TYR A CA 1
ATOM 4159 C C . TYR A 1 291 ? 27.649 -0.967 36.670 1.00 16.52 2734 TYR A C 1
ATOM 4160 O O . TYR A 1 291 ? 26.686 -0.402 37.198 1.00 16.36 2734 TYR A O 1
ATOM 4178 N N . ASN A 1 292 ? 27.628 -1.352 35.389 1.00 16.17 2735 ASN A N 1
ATOM 4179 C CA . ASN A 1 292 ? 26.463 -1.081 34.550 1.00 19.15 2735 ASN A CA 1
ATOM 4180 C C . ASN A 1 292 ? 25.211 -1.773 35.073 1.00 18.35 2735 ASN A C 1
ATOM 4181 O O . ASN A 1 292 ? 24.092 -1.306 34.822 1.00 19.31 2735 ASN A O 1
ATOM 4192 N N . LEU A 1 293 ? 25.371 -2.890 35.784 1.00 18.89 2736 LEU A N 1
ATOM 4193 C CA . LEU A 1 293 ? 24.228 -3.554 36.394 1.00 19.02 2736 LEU A CA 1
ATOM 4194 C C . LEU A 1 293 ? 23.706 -2.762 37.589 1.00 18.61 2736 LEU A C 1
ATOM 4195 O O . LEU A 1 293 ? 22.491 -2.702 37.818 1.00 19.71 2736 LEU A O 1
ATOM 4211 N N . TYR A 1 294 ? 24.606 -2.138 38.351 1.00 15.98 2737 TYR A N 1
ATOM 4212 C CA . TYR A 1 294 ? 24.257 -1.367 39.547 1.00 14.79 2737 TYR A CA 1
ATOM 4213 C C . TYR A 1 294 ? 24.891 0.016 39.452 1.00 16.87 2737 TYR A C 1
ATOM 4214 O O . TYR A 1 294 ? 25.843 0.327 40.180 1.00 17.32 2737 TYR A O 1
ATOM 4232 N N . PRO A 1 295 ? 24.389 0.874 38.566 1.00 17.76 2738 PRO A N 1
ATOM 4233 C CA . PRO A 1 295 ? 25.079 2.131 38.254 1.00 18.14 2738 PRO A CA 1
ATOM 4234 C C . PRO A 1 295 ? 24.762 3.216 39.280 1.00 16.68 2738 PRO A C 1
ATOM 4235 O O . PRO A 1 295 ? 23.975 3.022 40.204 1.00 16.93 2738 PRO A O 1
ATOM 4246 N N . LEU A 1 296 ? 25.402 4.377 39.107 1.00 17.24 2739 LEU A N 1
ATOM 4247 C CA . LEU A 1 296 ? 25.078 5.568 39.902 1.00 16.47 2739 LEU A CA 1
ATOM 4248 C C . LEU A 1 296 ? 25.288 5.318 41.397 1.00 17.01 2739 LEU A C 1
ATOM 4249 O O . LEU A 1 296 ? 24.517 5.783 42.239 1.00 20.86 2739 LEU A O 1
ATOM 4265 N N . ASN A 1 297 ? 26.359 4.591 41.719 1.00 17.34 2740 ASN A N 1
ATOM 4266 C CA . ASN A 1 297 ? 26.746 4.216 43.079 1.00 18.28 2740 ASN A CA 1
ATOM 4267 C C . ASN A 1 297 ? 25.800 3.205 43.715 1.00 20.99 2740 ASN A C 1
ATOM 4268 O O . ASN A 1 297 ? 25.795 3.042 44.948 1.00 17.55 2740 ASN A O 1
ATOM 4279 N N . GLN A 1 298 ? 24.999 2.506 42.914 1.00 18.28 2741 GLN A N 1
ATOM 4280 C CA . GLN A 1 298 ? 24.194 1.426 43.460 1.00 18.64 2741 GLN A CA 1
ATOM 4281 C C . GLN A 1 298 ? 25.033 0.205 43.814 1.00 14.65 2741 GLN A C 1
ATOM 4282 O O . GLN A 1 298 ? 24.533 -0.690 44.502 1.00 17.02 2741 GLN A O 1
ATOM 4296 N N . ILE A 1 299 ? 26.304 0.162 43.412 1.00 17.45 2742 ILE A N 1
ATOM 4297 C CA . ILE A 1 299 ? 27.208 -0.822 43.997 1.00 15.39 2742 ILE A CA 1
ATOM 4298 C C . ILE A 1 299 ? 27.215 -0.664 45.510 1.00 12.23 2742 ILE A C 1
ATOM 4299 O O . ILE A 1 299 ? 27.308 -1.654 46.246 1.00 15.23 2742 ILE A O 1
ATOM 4315 N N . GLN A 1 300 ? 27.073 0.569 45.996 1.00 16.44 2743 GLN A N 1
ATOM 4316 C CA . GLN A 1 300 ? 26.962 0.837 47.426 1.00 15.37 2743 GLN A CA 1
ATOM 4317 C C . GLN A 1 300 ? 25.517 0.782 47.923 1.00 16.81 2743 GLN A C 1
ATOM 4318 O O . GLN A 1 300 ? 25.229 0.120 48.929 1.00 17.88 2743 GLN A O 1
ATOM 4332 N N . THR A 1 301 ? 24.594 1.477 47.254 1.00 17.28 2744 THR A N 1
ATOM 4333 C CA . THR A 1 301 ? 23.260 1.648 47.820 1.00 21.17 2744 THR A CA 1
ATOM 4334 C C . THR A 1 301 ? 22.336 0.452 47.583 1.00 20.74 2744 THR A C 1
ATOM 4335 O O . THR A 1 301 ? 21.313 0.339 48.262 1.00 19.74 2744 THR A O 1
ATOM 4346 N N . VAL A 1 302 ? 22.665 -0.452 46.668 1.00 16.63 2745 VAL A N 1
ATOM 4347 C CA . VAL A 1 302 ? 21.913 -1.699 46.511 1.00 16.61 2745 VAL A CA 1
ATOM 4348 C C . VAL A 1 302 ? 22.643 -2.873 47.151 1.00 15.31 2745 VAL A C 1
ATOM 4349 O O . VAL A 1 302 ? 22.059 -3.619 47.941 1.00 15.73 2745 VAL A O 1
ATOM 4362 N N . ALA A 1 303 ? 23.923 -3.058 46.815 1.00 16.73 2746 ALA A N 1
ATOM 4363 C CA . ALA A 1 303 ? 24.672 -4.224 47.275 1.00 17.01 2746 ALA A CA 1
ATOM 4364 C C . ALA A 1 303 ? 25.503 -3.965 48.520 1.00 15.61 2746 ALA A C 1
ATOM 4365 O O . ALA A 1 303 ? 25.939 -4.928 49.157 1.00 13.99 2746 ALA A O 1
ATOM 4372 N N . GLY A 1 304 ? 25.734 -2.704 48.875 1.00 13.29 2747 GLY A N 1
ATOM 4373 C CA . GLY A 1 304 ? 26.452 -2.354 50.078 1.00 13.04 2747 GLY A CA 1
ATOM 4374 C C . GLY A 1 304 ? 27.960 -2.254 49.959 1.00 14.83 2747 GLY A C 1
ATOM 4375 O O . GLY A 1 304 ? 28.611 -1.898 50.946 1.00 13.61 2747 GLY A O 1
ATOM 4379 N N . TRP A 1 305 ? 28.549 -2.525 48.794 1.00 13.22 2748 TRP A N 1
ATOM 4380 C CA . TRP A 1 305 ? 30.011 -2.535 48.727 1.00 13.21 2748 TRP A CA 1
ATOM 4381 C C . TRP A 1 305 ? 30.566 -1.115 48.864 1.00 15.42 2748 TRP A C 1
ATOM 4382 O O . TRP A 1 305 ? 29.953 -0.162 48.378 1.00 16.05 2748 TRP A O 1
ATOM 4403 N N . PRO A 1 306 ? 31.717 -0.942 49.523 1.00 14.96 2749 PRO A N 1
ATOM 4404 C CA . PRO A 1 306 ? 32.293 0.404 49.693 1.00 17.17 2749 PRO A CA 1
ATOM 4405 C C . PRO A 1 306 ? 32.919 0.895 48.396 1.00 15.51 2749 PRO A C 1
ATOM 4406 O O . PRO A 1 306 ? 33.757 0.208 47.805 1.00 19.37 2749 PRO A O 1
ATOM 4417 N N . THR A 1 307 ? 32.551 2.109 47.980 1.00 16.20 2750 THR A N 1
ATOM 4418 C CA . THR A 1 307 ? 32.923 2.597 46.653 1.00 18.30 2750 THR A CA 1
ATOM 4419 C C . THR A 1 307 ? 33.754 3.878 46.666 1.00 21.09 2750 THR A C 1
ATOM 4420 O O . THR A 1 307 ? 34.048 4.413 45.589 1.00 21.03 2750 THR A O 1
ATOM 4431 N N . MET A 1 308 ? 34.148 4.391 47.832 1.00 20.56 2751 MET A N 1
ATOM 4432 C CA . MET A 1 308 ? 34.948 5.617 47.840 1.00 23.79 2751 MET A CA 1
ATOM 4433 C C . MET A 1 308 ? 36.342 5.394 47.263 1.00 26.12 2751 MET A C 1
ATOM 4434 O O . MET A 1 308 ? 36.965 6.346 46.777 1.00 31.71 2751 MET A O 1
ATOM 4448 N N . GLN A 1 309 ? 36.848 4.164 47.298 1.00 22.22 2752 GLN A N 1
ATOM 4449 C CA . GLN A 1 309 ? 38.174 3.853 46.789 1.00 23.51 2752 GLN A CA 1
ATOM 4450 C C . GLN A 1 309 ? 38.060 2.872 45.630 1.00 22.08 2752 GLN A C 1
ATOM 4451 O O . GLN A 1 309 ? 37.132 2.059 45.565 1.00 21.35 2752 GLN A O 1
ATOM 4465 N N . VAL A 1 310 ? 39.021 2.956 44.713 1.00 23.06 2753 VAL A N 1
ATOM 4466 C CA . VAL A 1 310 ? 38.916 2.218 43.461 1.00 18.22 2753 VAL A CA 1
ATOM 4467 C C . VAL A 1 310 ? 39.150 0.729 43.691 1.00 19.49 2753 VAL A C 1
ATOM 4468 O O . VAL A 1 310 ? 39.689 0.295 44.718 1.00 18.47 2753 VAL A O 1
ATOM 4481 N N . TYR A 1 311 ? 38.735 -0.061 42.700 1.00 17.14 2754 TYR A N 1
ATOM 4482 C CA . TYR A 1 311 ? 38.896 -1.507 42.681 1.00 16.55 2754 TYR A CA 1
ATOM 4483 C C . TYR A 1 311 ? 39.931 -1.891 41.633 1.00 20.80 2754 TYR A C 1
ATOM 4484 O O . TYR A 1 311 ? 39.935 -1.345 40.525 1.00 19.42 2754 TYR A O 1
ATOM 4502 N N . ARG A 1 312 ? 40.810 -2.825 41.982 1.00 20.25 2755 ARG A N 1
ATOM 4503 C CA . ARG A 1 312 ? 41.883 -3.214 41.075 1.00 21.60 2755 ARG A CA 1
ATOM 4504 C C . ARG A 1 312 ? 41.361 -4.134 39.977 1.00 24.04 2755 ARG A C 1
ATOM 4505 O O . ARG A 1 312 ? 40.435 -4.925 40.182 1.00 18.69 2755 ARG A O 1
ATOM 4526 N N . SER A 1 313 ? 41.964 -4.015 38.796 1.00 22.28 2756 SER A N 1
ATOM 4527 C CA . SER A 1 313 ? 41.687 -4.911 37.685 1.00 21.15 2756 SER A CA 1
ATOM 4528 C C . SER A 1 313 ? 42.978 -5.580 37.241 1.00 23.19 2756 SER A C 1
ATOM 4529 O O . SER A 1 313 ? 44.080 -5.193 37.637 1.00 20.28 2756 SER A O 1
ATOM 4537 N N . SER A 1 314 ? 42.826 -6.591 36.393 1.00 24.55 2757 SER A N 1
ATOM 4538 C CA . SER A 1 314 ? 43.956 -7.323 35.842 1.00 23.95 2757 SER A CA 1
ATOM 4539 C C . SER A 1 314 ? 44.290 -6.895 34.419 1.00 24.01 2757 SER A C 1
ATOM 4540 O O . SER A 1 314 ? 45.062 -7.582 33.744 1.00 23.67 2757 SER A O 1
ATOM 4548 N N . THR A 1 315 ? 43.731 -5.780 33.953 1.00 21.90 2758 THR A N 1
ATOM 4549 C CA . THR A 1 315 ? 43.993 -5.271 32.612 1.00 23.85 2758 THR A CA 1
ATOM 4550 C C . THR A 1 315 ? 45.177 -4.311 32.656 1.00 24.94 2758 THR A C 1
ATOM 4551 O O . THR A 1 315 ? 45.122 -3.283 33.341 1.00 26.11 2758 THR A O 1
ATOM 4562 N N . SER A 1 316 ? 46.231 -4.633 31.906 1.00 33.12 2759 SER A N 1
ATOM 4563 C CA . SER A 1 316 ? 47.400 -3.765 31.824 1.00 35.06 2759 SER A CA 1
ATOM 4564 C C . SER A 1 316 ? 47.082 -2.504 31.031 1.00 31.76 2759 SER A C 1
ATOM 4565 O O . SER A 1 316 ? 46.515 -2.573 29.936 1.00 32.99 2759 SER A O 1
ATOM 4573 N N . ALA A 1 317 ? 47.457 -1.350 31.587 1.00 33.92 2760 ALA A N 1
ATOM 4574 C CA . ALA A 1 317 ? 47.303 -0.065 30.912 1.00 31.51 2760 ALA A CA 1
ATOM 4575 C C . ALA A 1 317 ? 48.592 0.328 30.198 1.00 44.10 2760 ALA A C 1
ATOM 4576 O O . ALA A 1 317 ? 48.616 0.477 28.972 1.00 41.01 2760 ALA A O 1
ATOM 4583 N N . VAL A 1 318 ? 49.667 0.503 30.962 1.00 50.03 2761 VAL A N 1
ATOM 4584 C CA . VAL A 1 318 ? 51.001 0.733 30.441 1.00 43.04 2761 VAL A CA 1
ATOM 4585 C C . VAL A 1 318 ? 51.956 -0.184 31.196 1.00 45.46 2761 VAL A C 1
ATOM 4586 O O . VAL A 1 318 ? 51.563 -0.885 32.127 1.00 38.45 2761 VAL A O 1
ATOM 4599 N N . ILE A 1 319 ? 53.222 -0.177 30.785 1.00 41.76 2762 ILE A N 1
ATOM 4600 C CA . ILE A 1 319 ? 54.186 -1.072 31.410 1.00 51.28 2762 ILE A CA 1
ATOM 4601 C C . ILE A 1 319 ? 54.254 -0.749 32.897 1.00 46.86 2762 ILE A C 1
ATOM 4602 O O . ILE A 1 319 ? 54.564 0.382 33.293 1.00 51.92 2762 ILE A O 1
ATOM 4618 N N . GLY A 1 320 ? 53.921 -1.732 33.729 1.00 48.65 2763 GLY A N 1
ATOM 4619 C CA . GLY A 1 320 ? 53.990 -1.575 35.168 1.00 44.82 2763 GLY A CA 1
ATOM 4620 C C . GLY A 1 320 ? 52.792 -0.923 35.826 1.00 42.81 2763 GLY A C 1
ATOM 4621 O O . GLY A 1 320 ? 52.866 -0.606 37.020 1.00 36.45 2763 GLY A O 1
ATOM 4625 N N . GLN A 1 321 ? 51.694 -0.710 35.100 1.00 37.11 2764 GLN A N 1
ATOM 4626 C CA . GLN A 1 321 ? 50.489 -0.133 35.686 1.00 32.86 2764 GLN A CA 1
ATOM 4627 C C . GLN A 1 321 ? 49.256 -0.820 35.121 1.00 38.46 2764 GLN A C 1
ATOM 4628 O O . GLN A 1 321 ? 49.122 -0.961 33.902 1.00 31.08 2764 GLN A O 1
ATOM 4642 N N . HIS A 1 322 ? 48.351 -1.229 36.007 1.00 33.02 2765 HIS A N 1
ATOM 4643 C CA . HIS A 1 322 ? 47.084 -1.825 35.615 1.00 28.00 2765 HIS A CA 1
ATOM 4644 C C . HIS A 1 322 ? 45.938 -0.877 35.935 1.00 31.04 2765 HIS A C 1
ATOM 4645 O O . HIS A 1 322 ? 45.964 -0.155 36.937 1.00 28.88 2765 HIS A O 1
ATOM 4659 N N . PHE A 1 323 ? 44.923 -0.895 35.074 1.00 22.08 2766 PHE A N 1
ATOM 4660 C CA . PHE A 1 323 ? 43.743 -0.077 35.296 1.00 25.91 2766 PHE A CA 1
ATOM 4661 C C . PHE A 1 323 ? 43.092 -0.428 36.626 1.00 19.72 2766 PHE A C 1
ATOM 4662 O O . PHE A 1 323 ? 43.061 -1.590 37.030 1.00 18.86 2766 PHE A O 1
ATOM 4679 N N . TYR A 1 324 ? 42.557 0.591 37.288 1.00 21.85 2767 TYR A N 1
ATOM 4680 C CA . TYR A 1 324 ? 41.639 0.421 38.398 1.00 22.73 2767 TYR A CA 1
ATOM 4681 C C . TYR A 1 324 ? 40.315 1.065 38.008 1.00 27.47 2767 TYR A C 1
ATOM 4682 O O . TYR A 1 324 ? 40.251 1.882 37.085 1.00 22.80 2767 TYR A O 1
ATOM 4700 N N . VAL A 1 325 ? 39.243 0.681 38.696 1.00 16.98 2768 VAL A N 1
ATOM 4701 C CA . VAL A 1 325 ? 37.899 1.113 38.333 1.00 16.85 2768 VAL A CA 1
ATOM 4702 C C . VAL A 1 325 ? 37.231 1.774 39.534 1.00 22.17 2768 VAL A C 1
ATOM 4703 O O . VAL A 1 325 ? 37.254 1.233 40.646 1.00 20.28 2768 VAL A O 1
ATOM 4716 N N . TYR A 1 326 ? 36.632 2.939 39.296 1.00 19.86 2769 TYR A N 1
ATOM 4717 C CA . TYR A 1 326 ? 35.746 3.608 40.246 1.00 24.63 2769 TYR A CA 1
ATOM 4718 C C . TYR A 1 326 ? 34.382 2.935 40.163 1.00 25.87 2769 TYR A C 1
ATOM 4719 O O . TYR A 1 326 ? 33.629 3.153 39.209 1.00 21.14 2769 TYR A O 1
ATOM 4737 N N . MET A 1 327 ? 34.041 2.118 41.159 1.00 19.11 2770 MET A N 1
ATOM 4738 C CA . MET A 1 327 ? 32.784 1.386 41.084 1.00 15.01 2770 MET A CA 1
ATOM 4739 C C . MET A 1 327 ? 31.577 2.236 41.465 1.00 18.48 2770 MET A C 1
ATOM 4740 O O . MET A 1 327 ? 30.444 1.740 41.412 1.00 19.16 2770 MET A O 1
ATOM 4754 N N . ASN A 1 328 ? 31.781 3.506 41.811 1.00 17.13 2771 ASN A N 1
ATOM 4755 C CA . ASN A 1 328 ? 30.676 4.434 42.001 1.00 18.25 2771 ASN A CA 1
ATOM 4756 C C . ASN A 1 328 ? 30.233 5.097 40.703 1.00 18.00 2771 ASN A C 1
ATOM 4757 O O . ASN A 1 328 ? 29.068 5.503 40.595 1.00 19.05 2771 ASN A O 1
ATOM 4768 N N . THR A 1 329 ? 31.120 5.187 39.708 1.00 24.36 2772 THR A N 1
ATOM 4769 C CA . THR A 1 329 ? 30.810 5.872 38.458 1.00 21.81 2772 THR A CA 1
ATOM 4770 C C . THR A 1 329 ? 31.115 5.068 37.200 1.00 17.70 2772 THR A C 1
ATOM 4771 O O . THR A 1 329 ? 30.665 5.472 36.123 1.00 21.76 2772 THR A O 1
ATOM 4782 N N . GLY A 1 330 ? 31.872 3.975 37.285 1.00 17.60 2773 GLY A N 1
ATOM 4783 C CA . GLY A 1 330 ? 32.279 3.230 36.110 1.00 21.09 2773 GLY A CA 1
ATOM 4784 C C . GLY A 1 330 ? 33.515 3.761 35.413 1.00 22.67 2773 GLY A C 1
ATOM 4785 O O . GLY A 1 330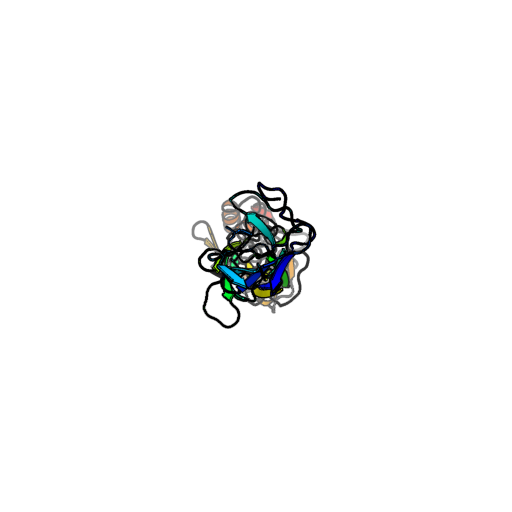 ? 33.945 3.172 34.411 1.00 20.62 2773 GLY A O 1
ATOM 4789 N N . ASN A 1 331 ? 34.095 4.851 35.900 1.00 25.13 2774 ASN A N 1
ATOM 4790 C CA . ASN A 1 331 ? 35.331 5.364 35.328 1.00 22.48 2774 ASN A CA 1
ATOM 4791 C C . ASN A 1 331 ? 36.499 4.444 35.673 1.00 28.77 2774 ASN A C 1
ATOM 4792 O O . ASN A 1 331 ? 36.488 3.740 36.684 1.00 23.20 2774 ASN A O 1
ATOM 4803 N N . TYR A 1 332 ? 37.515 4.448 34.813 1.00 23.19 2775 TYR A N 1
ATOM 4804 C CA . TYR A 1 332 ? 38.702 3.632 35.030 1.00 25.32 2775 TYR A CA 1
ATOM 4805 C C . TYR A 1 332 ? 39.931 4.416 34.604 1.00 31.76 2775 TYR A C 1
ATOM 4806 O O . TYR A 1 332 ? 39.850 5.304 33.751 1.00 33.20 2775 TYR A O 1
ATOM 4824 N N . ALA A 1 333 ? 41.072 4.082 35.200 1.00 27.63 2776 ALA A N 1
ATOM 4825 C CA . ALA A 1 333 ? 42.280 4.871 34.992 1.00 26.68 2776 ALA A CA 1
ATOM 4826 C C . ALA A 1 333 ? 43.479 4.105 35.534 1.00 28.87 2776 ALA A C 1
ATOM 4827 O O . ALA A 1 333 ? 43.357 2.983 36.035 1.00 24.72 2776 ALA A O 1
ATOM 4834 N N . TYR A 1 334 ? 44.654 4.718 35.391 1.00 31.07 2777 TYR A N 1
ATOM 4835 C CA . TYR A 1 334 ? 45.887 4.238 35.996 1.00 30.52 2777 TYR A CA 1
ATOM 4836 C C . TYR A 1 334 ? 46.672 5.456 36.466 1.00 32.97 2777 TYR A C 1
ATOM 4837 O O . TYR A 1 334 ? 46.295 6.601 36.200 1.00 35.21 2777 TYR A O 1
ATOM 4855 N N . ASN A 1 335 ? 47.768 5.210 37.182 1.00 36.10 2778 ASN A N 1
ATOM 4856 C CA . ASN A 1 335 ? 48.558 6.296 37.764 1.00 39.45 2778 ASN A CA 1
ATOM 4857 C C . ASN A 1 335 ? 50.036 5.925 37.697 1.00 41.49 2778 ASN A C 1
ATOM 4858 O O . ASN A 1 335 ? 50.538 5.187 38.551 1.00 35.91 2778 ASN A O 1
ATOM 4869 N N . SER A 1 336 ? 50.729 6.453 36.687 1.00 42.37 2779 SER A N 1
ATOM 4870 C CA . SER A 1 336 ? 52.167 6.239 36.572 1.00 45.75 2779 SER A CA 1
ATOM 4871 C C . SER A 1 336 ? 52.935 7.105 37.563 1.00 46.12 2779 SER A C 1
ATOM 4872 O O . SER A 1 336 ? 53.909 6.647 38.170 1.00 48.37 2779 SER A O 1
ATOM 4880 N N . ILE A 1 337 ? 52.496 8.351 37.746 1.00 44.63 2780 ILE A N 1
ATOM 4881 C CA . ILE A 1 337 ? 53.218 9.290 38.603 1.00 50.35 2780 ILE A CA 1
ATOM 4882 C C . ILE A 1 337 ? 53.325 8.742 40.023 1.00 45.93 2780 ILE A C 1
ATOM 4883 O O . ILE A 1 337 ? 54.402 8.745 40.630 1.00 44.89 2780 ILE A O 1
ATOM 4899 N N . GLY A 1 338 ? 52.212 8.268 40.573 1.00 44.92 2781 GLY A N 1
ATOM 4900 C CA . GLY A 1 338 ? 52.204 7.709 41.907 1.00 45.04 2781 GLY A CA 1
ATOM 4901 C C . GLY A 1 338 ? 52.504 6.228 41.976 1.00 45.07 2781 GLY A C 1
ATOM 4902 O O . GLY A 1 338 ? 52.329 5.626 43.042 1.00 41.23 2781 GLY A O 1
ATOM 4906 N N . ASN A 1 339 ? 52.958 5.626 40.873 1.00 37.92 2782 ASN A N 1
ATOM 4907 C CA . ASN A 1 339 ? 53.201 4.190 40.802 1.00 40.04 2782 ASN A CA 1
ATOM 4908 C C . ASN A 1 339 ? 52.058 3.423 41.458 1.00 36.58 2782 ASN A C 1
ATOM 4909 O O . ASN A 1 339 ? 52.248 2.778 42.495 1.00 34.78 2782 ASN A O 1
ATOM 4920 N N . GLY A 1 340 ? 50.871 3.476 40.847 1.00 37.84 2783 GLY A N 1
ATOM 4921 C CA . GLY A 1 340 ? 49.683 2.930 41.489 1.00 34.57 2783 GLY A CA 1
ATOM 4922 C C . GLY A 1 340 ? 49.791 1.448 41.794 1.00 33.68 2783 GLY A C 1
ATOM 4923 O O . GLY A 1 340 ? 49.280 0.978 42.814 1.00 28.69 2783 GLY A O 1
ATOM 4927 N N . ASP A 1 341 ? 50.446 0.688 40.914 1.00 29.61 2784 ASP A N 1
ATOM 4928 C CA . ASP A 1 341 ? 50.502 -0.760 41.090 1.00 25.32 2784 ASP A CA 1
ATOM 4929 C C . ASP A 1 341 ? 51.230 -1.149 42.368 1.00 28.72 2784 ASP A C 1
ATOM 4930 O O . ASP A 1 341 ? 50.921 -2.186 42.966 1.00 24.30 2784 ASP A O 1
ATOM 4939 N N . VAL A 1 342 ? 52.200 -0.349 42.794 1.00 31.73 2785 VAL A N 1
ATOM 4940 C CA . VAL A 1 342 ? 53.057 -0.690 43.924 1.00 27.46 2785 VAL A CA 1
ATOM 4941 C C . VAL A 1 342 ? 52.621 0.030 45.193 1.00 27.30 2785 VAL A C 1
ATOM 4942 O O . VAL A 1 342 ? 52.488 -0.587 46.250 1.00 27.47 2785 VAL A O 1
ATOM 4955 N N . ASP A 1 343 ? 52.408 1.344 45.108 1.00 29.49 2786 ASP A N 1
ATOM 4956 C CA . ASP A 1 343 ? 52.100 2.150 46.283 1.00 33.83 2786 ASP A CA 1
ATOM 4957 C C . ASP A 1 343 ? 50.607 2.286 46.551 1.00 33.68 2786 ASP A C 1
ATOM 4958 O O . ASP A 1 343 ? 50.227 2.689 47.658 1.00 35.98 2786 ASP A O 1
ATOM 4967 N N . GLY A 1 344 ? 49.758 1.968 45.573 1.00 29.21 2787 GLY A N 1
ATOM 4968 C CA . GLY A 1 344 ? 48.318 2.096 45.755 1.00 27.34 2787 GLY A CA 1
ATOM 4969 C C . GLY A 1 344 ? 47.762 0.968 46.604 1.00 25.67 2787 GLY A C 1
ATOM 4970 O O . GLY A 1 344 ? 48.026 -0.211 46.346 1.00 26.37 2787 GLY A O 1
ATOM 4974 N N . ASN A 1 345 ? 46.991 1.330 47.630 1.00 27.72 2788 ASN A N 1
ATOM 4975 C CA . ASN A 1 345 ? 46.277 0.371 48.471 1.00 28.87 2788 ASN A CA 1
ATOM 4976 C C . ASN A 1 345 ? 44.798 0.504 48.124 1.00 23.15 2788 ASN A C 1
ATOM 4977 O O . ASN A 1 345 ? 44.107 1.400 48.620 1.00 21.82 2788 ASN A O 1
ATOM 4988 N N . TYR A 1 346 ? 44.327 -0.387 47.264 1.00 22.28 2789 TYR A N 1
ATOM 4989 C CA . TYR A 1 346 ? 43.016 -0.284 46.650 1.00 21.74 2789 TYR A CA 1
ATOM 4990 C C . TYR A 1 346 ? 42.175 -1.498 47.020 1.00 15.18 2789 TYR A C 1
ATOM 4991 O O . TYR A 1 346 ? 42.659 -2.475 47.596 1.00 17.93 2789 TYR A O 1
ATOM 5009 N N . ASN A 1 347 ? 40.894 -1.426 46.675 1.00 17.47 2790 ASN A N 1
ATOM 5010 C CA . ASN A 1 347 ? 39.990 -2.540 46.914 1.00 16.01 2790 ASN A CA 1
ATOM 5011 C C . ASN A 1 347 ? 40.256 -3.675 45.937 1.00 17.79 2790 ASN A C 1
ATOM 5012 O O . ASN A 1 347 ? 40.688 -3.460 44.801 1.00 17.92 2790 ASN A O 1
ATOM 5023 N N . VAL A 1 348 ? 39.968 -4.897 46.381 1.00 16.27 2791 VAL A N 1
ATOM 5024 C CA . VAL A 1 348 ? 40.011 -6.068 45.514 1.00 16.35 2791 VAL A CA 1
ATOM 5025 C C . VAL A 1 348 ? 38.698 -6.830 45.644 1.00 17.89 2791 VAL A C 1
ATOM 5026 O O . VAL A 1 348 ? 38.347 -7.304 46.736 1.00 16.75 2791 VAL A O 1
ATOM 5039 N N . SER A 1 349 ? 37.974 -6.927 44.534 1.00 15.51 2792 SER A N 1
ATOM 5040 C CA . SER A 1 349 ? 36.872 -7.866 44.374 1.00 14.36 2792 SER A CA 1
ATOM 5041 C C . SER A 1 349 ? 37.389 -9.038 43.555 1.00 18.27 2792 SER A C 1
ATOM 5042 O O . SER A 1 349 ? 37.752 -8.880 42.381 1.00 19.80 2792 SER A O 1
ATOM 5050 N N . CYS A 1 350 ? 37.422 -10.207 44.173 1.00 17.33 2793 CYS A N 1
ATOM 5051 C CA . CYS A 1 350 ? 37.958 -11.391 43.523 1.00 16.28 2793 CYS A CA 1
ATOM 5052 C C . CYS A 1 350 ? 36.956 -11.946 42.515 1.00 23.03 2793 CYS A C 1
ATOM 5053 O O . CYS A 1 350 ? 35.739 -11.881 42.720 1.00 16.72 2793 CYS A O 1
ATOM 5060 N N . SER A 1 351 ? 37.479 -12.472 41.409 1.00 19.70 2794 SER A N 1
ATOM 5061 C CA . SER A 1 351 ? 36.668 -13.153 40.411 1.00 17.10 2794 SER A CA 1
ATOM 5062 C C . SER A 1 351 ? 36.582 -14.626 40.783 1.00 22.95 2794 SER A C 1
ATOM 5063 O O . SER A 1 351 ? 37.610 -15.275 41.004 1.00 21.69 2794 SER A O 1
ATOM 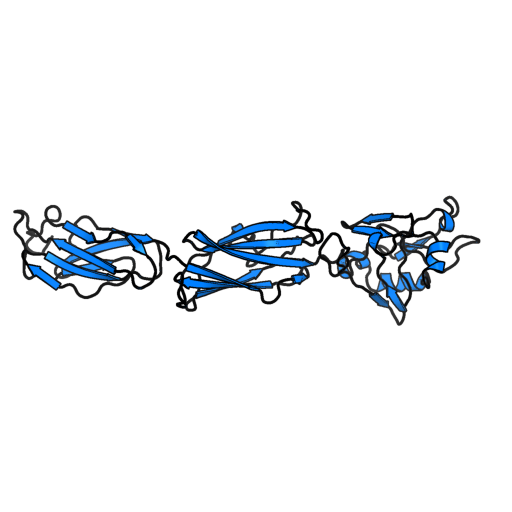5071 N N . LEU A 1 352 ? 35.360 -15.145 40.876 1.00 21.38 2795 LEU A N 1
ATOM 5072 C CA . LEU A 1 352 ? 35.145 -16.495 41.391 1.00 24.83 2795 LEU A CA 1
ATOM 5073 C C . LEU A 1 352 ? 34.708 -17.471 40.303 1.00 26.33 2795 LEU A C 1
ATOM 5074 O O . LEU A 1 352 ? 34.787 -17.191 39.104 1.00 28.70 2795 LEU A O 1
#

Nearest PDB structures (foldseek):
  5n40-assembly1_A  TM=1.003E+00  e=2.296E-73  Yersinia pseudotuberculosis IP 31758
  5ldy-assembly1_A  TM=4.692E-01  e=5.099E-17  Yersinia pseudotuberculosis YPIII
  1cwv-assembly1_A  TM=3.385E-01  e=4.384E-12  Yersinia pseudotuberculosis
  7u06-assembly1_A  TM=2.785E-01  e=8.638E-04  Saccharomyces cerevisiae
  7u06-assembly1_a  TM=2.568E-01  e=3.837E-04  Saccharomyces cerevisiae

B-factor: mean 22.7, std 9.13, range [8.73, 76.02]

Foldseek 3Di:
DDPVQFWDLVLKDWEKPPQEAEQFQATKIKIKIQTAGPVRAADPDWDKDKDKPFFDWDDWDDDPRNMIMIMGTGHNDFDKIWMWMDTPPHTRPHDTYIHGHAYAAWAKDKDWPDQEEAAVAKIKIKIWIDRPPDPHGRWFWKKAKDWDFKAFLVRHGDDPFDAKDKQNHGRRPDIDIQHPRRMDIIIIHRNRGLAIKIKMWMATRNRHIDIDIHTHADLQWPCDSPWGGHHPAAQWDDFPHWIWGAFAFCVRPVPADDWDQDSNTIGFFDAQVRQVVVAAFAALVRLLRVCVVQDQQNNCVVRNHGQPFWEFHPDDDDVQWGKTARSNHSDIDTDPPCSCRPPNGTTTIHID

Organism: Yersinia pseudotuberculosis serotype O:1b (strain IP 31758) (NCBI:txid349747)

InterPro domains:
  IPR003344 Big-1 (bacterial Ig-like domain 1) domain [PS51127] (535-626)
  IPR003344 Big-1 (bacterial Ig-like domain 1) domain [PS51127] (636-727)
  IPR003344 Big-1 (bacterial Ig-like domain 1) domain [PS51127] (737-828)
  IPR003344 Big-1 (bacterial Ig-like domain 1) domain [PS51127] (838-929)
  IPR003344 Big-1 (bacterial Ig-like domain 1) domain [PS51127] (939-1030)
  IPR003344 Big-1 (bacterial Ig-like domain 1) domain [PS51127] (1040-1131)
  IPR003344 Big-1 (bacterial Ig-like domain 1) domain [PS51127] (1141-1232)
  IPR003344 Big-1 (bacterial Ig-like domain 1) domain [PS51127] (1242-1333)
  IPR003344 Big-1 (bacterial Ig-like domain 1) domain [PS51127] (1343-1434)
  IPR003344 Big-1 (bacterial Ig-like domain 1) domain [PS51127] (1444-1535)
  IPR003344 Big-1 (bacterial Ig-like domain 1) domain [PS51127] (1545-1636)
  IPR003344 Big-1 (bacterial Ig-like domain 1) domain [PS51127] (1646-1737)
  IPR003344 Big-1 (bacterial Ig-like domain 1) domain [PS51127] (1747-1838)
  IPR003344 Big-1 (bacterial Ig-like domain 1) domain [PS51127] (1848-1939)
  IPR003344 Big-1 (bacterial Ig-like domain 1) domain [PS51127] (1949-2040)
  IPR003344 Big-1 (bacterial Ig-like domain 1) domain [PS51127] (2050-2141)
  IPR003344 Big-1 (bacterial Ig-like domain 1) domain [PS51127] (2151-2242)
  IPR003344 Big-1 (bacterial Ig-like domain 1) domain [PS51127] (2252-2343)
  IPR003344 Big-1 (bacterial Ig-like domain 1) domain [PS51127] (2353-2444)
  IPR003344 Big-1 (bacterial Ig-like domain 1) domain [PS51127] (2454-2545)

Radius of gyration: 35.37 Å; Cα contacts (8 Å, |Δi|>4): 950; chains: 1; bounding box: 97×34×79 Å

CATH classification: 2.60.40.10

Secondary structure (DSSP, 8-state):
--TTS-B-TTT-EEEEESSEEESSS--EEEEEEE-BBTTS-B--S--EEEEESSSEE---EEETTTEEEEEEE--S--EEEEEEEEETTEE--PPPPEEEEEPPPEEEEEEES-SEEEBTB-EEEEEEEEETTSS-B-TT-EEEEEEEEEE-TTS-B-SSSPPPEETTEEGGG--EE--TTSEEEEEEE-TT--S-EEEEEEEETTS-EEEEEEEEEBTTS-S-TT-SS-B---SEEEETTEEEEPPPBGGG-TT--EEEEETTEEEEEB-HHHHHHHSPPPPHHHHHHHHHHSTTTHHHHTT----SS-EEEEEEEETTEEEEE-TTT--EE--TTTTHHHH--BB---B-

Solvent-accessible surface area: 16240 Å² total; per-residue (Å²): 41,25,86,228,57,58,14,14,53,121,50,3,63,12,76,10,63,73,76,75,6,53,6,29,38,70,46,69,2,69,0,25,0,30,0,30,21,82,119,90,74,62,17,83,61,59,96,13,42,18,67,28,94,33,28,97,52,83,130,39,76,73,79,84,67,0,55,2,28,6,45,0,39,5,26,31,84,30,36,74,0,49,2,44,2,36,4,95,68,78,98,3,50,16,107,80,14,64,0,68,5,72,40,7,46,1,65,15,64,20,96,33,93,82,49,69,40,47,53,72,87,43,0,43,1,22,0,28,0,61,33,98,103,66,114,89,55,0,30,51,10,99,2,71,8,86,63,58,41,24,30,19,52,94,122,51,116,24,122,90,25,24,70,6,24,2,64,128,42,70,35,104,67,30,115,24,76,2,73,84,94,0,71,20,78,12,56,0,26,1,77,98,11,48,0,2,44,2,19,2,70,2,26,5,60,40,48,27,98,75,74,24,62,0,7,1,12,22,50,20,0,0,73,16,80,97,0,40,11,42,0,46,5,24,80,60,17,72,4,116,77,31,40,0,47,11,1,38,4,22,53,50,64,119,76,19,158,6,81,23,113,8,43,85,4,58,0,1,2,9,28,12,74,60,0,83,89,48,32,93,7,2,31,13,80,60,1,35,40,0,24,98,98,50,39,142,41,63,0,42,86,74,4,0,1,0,4,146,76,14,1,2,0,53,46,76,29,60,179,45,13,45,44,22,0,84,1,46,65,11,89,127,36,90,50,62,176,36,57,4,13,89,100,8,74,40,0,2,1,2,25,130

Sequence (352 aa):
GGGRGNLSTTNSTLVAAPVNIEANGSDTSVVTLTLRDSNNNPVTGQTVAFTSTLGTLDNVTEQASGLYTATLTAGTLTGTASLSVNVDGNNLGTTPATINVIPAPVDLTVLTDNARKNIGQAISLTVIAKYKSTDVVAPNVKMMTFEQVAVVNRQNSPVSSSGVVQIADANYDAFTGMTDANGQLTVSVTDPNGIGVQTTLRAAAESGDMENTNVTFNVITSPDSAQASMWGNMAETLTASSGVTFKRPYLAAEKPGTIGTNVENNETWAMFNQSQAVAMCTVPSSSQLVSLYNLYPLNQIQTVAGWPTMQVYRSSTSAVIGQHFYVYMNTGNYAYNSIGNGDVDGNYNVSCSL